Protein AF-0000000084781198 (afdb_homodimer)

Solvent-accessible surface area (backbone atoms only — not comparable to full-atom values): 15893 Å² total; per-residue (Å²): 111,87,81,51,71,43,20,34,39,27,35,62,55,38,68,65,25,24,42,25,62,55,97,87,36,46,22,26,33,71,64,45,94,83,46,50,49,35,26,25,33,78,40,41,70,54,34,38,32,30,15,28,84,85,68,31,59,32,26,32,48,26,32,62,66,80,34,28,22,50,29,55,56,85,59,44,63,46,70,41,84,48,69,69,83,90,46,68,41,41,48,42,33,32,27,25,58,48,69,71,40,88,94,63,22,17,32,45,20,35,46,81,42,70,58,31,16,46,23,52,73,49,62,90,75,60,52,74,68,26,41,49,36,42,39,70,60,42,89,88,41,44,45,27,21,31,39,77,42,72,56,74,84,127,112,87,80,51,71,43,21,34,38,27,34,62,55,39,69,65,26,24,42,23,62,54,97,86,36,47,22,24,34,72,64,47,94,82,46,50,50,34,26,26,32,79,42,41,69,56,34,38,33,29,15,26,84,86,69,31,59,32,27,31,50,27,31,62,67,79,36,28,22,50,28,54,56,86,60,45,63,47,70,41,84,48,68,65,84,88,44,70,42,42,50,42,33,31,27,25,60,47,69,70,40,88,94,64,23,16,34,43,20,36,44,80,42,69,59,31,16,46,24,50,73,49,63,91,75,59,53,74,69,28,42,48,37,41,39,69,59,42,91,88,40,43,46,27,21,31,39,78,42,72,56,76,84,126

Sequence (308 aa):
METEQPMRISCKANRSLNAAIRDGKVILVRADPSDKSQHWIQDFDKVGKVTDDQGRRAFSLVNRATGQALVSKGFNMELADYKGGHERVKLSMLWSLGVKLDGGFSEVRVLRNLARTLNALGGSPIKEETDVGIFNSEPHYAHALWEIVPINKVMETEQPMRISCKANRSLNAAIRDGKVILVRADPSDKSQHWIQDFDKVGKVTDDQGRRAFSLVNRATGQALVSKGFNMELADYKGGHERVKLSMLWSLGVKLDGGFSEVRVLRNLARTLNALGGSPIKEETDVGIFNSEPHYAHALWEIVPINKV

Organism: Brachypodium distachyon (NCBI:txid15368)

Foldseek 3Di:
DVPAFWKWKAFQLDRQWTWFDDPFFTWTAGDDLVPQRRTWGWAQPLVDCDAAPVRFGKTWIARPVVCWTWFDDPFFIGTDHNDDDPDHDDLRRIWGWDDQDPPRWTWTARRVGRQKTWFQPDDPNRDGGGGITIDGDDGPDRRRIMDIGGSPDD/DVPAFWKWKAFQLDRQWTWFDDPFFTWTAGDDLVPQRRTWGWAQPLVDCDAAPVRFGKTWIARPVVCWTWFDDPFFIGTDHNDDDPDHDDLRRIWGWDDQDDPRWTWTARRVGRQKTWFQPDDPNRDGRGGITIDGDDGPDRRRIMDIGGSPDD

Radius of gyration: 21.78 Å; Cα contacts (8 Å, |Δi|>4): 787; chains: 2; bounding box: 32×70×55 Å

Nearest PDB structures (foldseek):
  3kmv-assembly7_G  TM=8.008E-01  e=5.639E-06  Acetivibrio thermocellus ATCC 27405
  5d61-assembly1_A  TM=7.484E-01  e=6.620E-06  Marasmius oreades
  6tsl-assembly1_AAA-2  TM=7.275E-01  e=6.620E-06  Marasmius oreades
  3akh-assembly1_A  TM=7.719E-01  e=1.828E-05  Streptomyces avermitilis MA-4680 = NBRC 14893
  2x2t-assembly1_A-2  TM=6.806E-01  e=1.828E-05  Sclerotinia sclerotiorum

InterPro domains:
  IPR040249 Ricin B-like lectin EULS3-like [PTHR31257] (4-150)

Structure (mmCIF, N/CA/C/O backbone):
data_AF-0000000084781198-model_v1
#
loop_
_entity.id
_entity.type
_entity.pdbx_description
1 polymer 'Uncharacterized protein'
#
loop_
_atom_site.group_PDB
_atom_site.id
_atom_site.type_symbol
_atom_site.label_atom_id
_atom_site.label_alt_id
_atom_site.label_comp_id
_atom_site.label_asym_id
_atom_site.label_entity_id
_atom_site.label_seq_id
_atom_site.pdbx_PDB_ins_code
_atom_site.Cartn_x
_atom_site.Cartn_y
_atom_site.Cartn_z
_atom_site.occupancy
_atom_site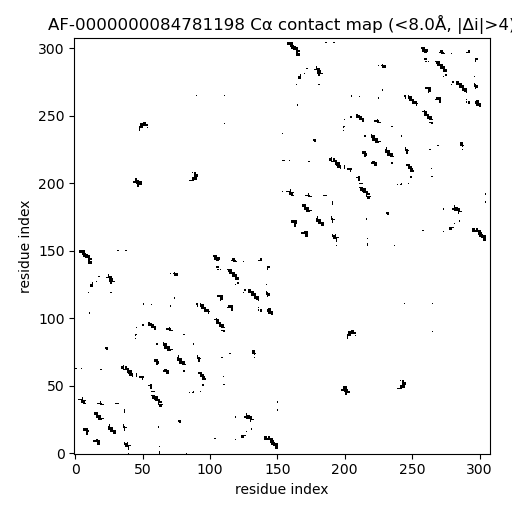.B_iso_or_equiv
_atom_site.auth_seq_id
_atom_site.auth_comp_id
_atom_site.auth_asym_id
_atom_site.auth_atom_id
_atom_site.pdbx_PDB_model_num
ATOM 1 N N . MET A 1 1 ? 5.391 18.25 -9.984 1 48.56 1 MET A N 1
ATOM 2 C CA . MET A 1 1 ? 4.969 18.609 -8.633 1 48.56 1 MET A CA 1
ATOM 3 C C . MET A 1 1 ? 4.766 20.109 -8.508 1 48.56 1 MET A C 1
ATOM 5 O O . MET A 1 1 ? 4.023 20.562 -7.637 1 48.56 1 MET A O 1
ATOM 9 N N . GLU A 1 2 ? 5.41 20.859 -9.375 1 52.53 2 GLU A N 1
ATOM 10 C CA . GLU A 1 2 ? 5.371 22.312 -9.32 1 52.53 2 GLU A CA 1
ATOM 11 C C . GLU A 1 2 ? 3.971 22.844 -9.609 1 52.53 2 GLU A C 1
ATOM 13 O O . GLU A 1 2 ? 3.582 23.891 -9.109 1 52.53 2 GLU A O 1
ATOM 18 N N . THR A 1 3 ? 3.301 21.953 -10.203 1 56.66 3 THR A N 1
ATOM 19 C CA . THR A 1 3 ? 2.008 22.469 -10.633 1 56.66 3 THR A CA 1
ATOM 20 C C . THR A 1 3 ? 0.91 22.062 -9.648 1 56.66 3 THR A C 1
ATOM 22 O O . THR A 1 3 ? -0.222 22.547 -9.742 1 56.66 3 THR A O 1
ATOM 25 N N . GLU A 1 4 ? 1.365 21.359 -8.727 1 79.69 4 GLU A N 1
ATOM 26 C CA . GLU A 1 4 ? 0.342 20.906 -7.789 1 79.69 4 GLU A CA 1
ATOM 27 C C . GLU A 1 4 ? 0.008 22 -6.77 1 79.69 4 GLU A C 1
ATOM 29 O O . GLU A 1 4 ? 0.866 22.812 -6.418 1 79.69 4 GLU A O 1
ATOM 34 N N . GLN A 1 5 ? -1.233 22.125 -6.457 1 88.94 5 GLN A N 1
ATOM 35 C CA . GLN A 1 5 ? -1.737 23.078 -5.477 1 88.94 5 GLN A CA 1
ATOM 36 C C . GLN A 1 5 ? -1.056 22.891 -4.125 1 88.94 5 GLN A C 1
ATOM 38 O O . GLN A 1 5 ? -1.136 21.812 -3.527 1 88.94 5 GLN A O 1
ATOM 43 N N . PRO A 1 6 ? -0.277 23.891 -3.76 1 94.19 6 PRO A N 1
ATOM 44 C CA . PRO A 1 6 ? 0.324 23.766 -2.43 1 94.19 6 PRO A CA 1
ATOM 45 C C . PRO A 1 6 ? -0.717 23.688 -1.316 1 94.19 6 PRO A C 1
ATOM 47 O O . PRO A 1 6 ? -1.749 24.359 -1.386 1 94.19 6 PRO A O 1
ATOM 50 N N . MET A 1 7 ? -0.436 22.875 -0.378 1 96.94 7 MET A N 1
ATOM 51 C CA . MET A 1 7 ? -1.327 22.656 0.758 1 96.94 7 MET A CA 1
ATOM 52 C C . MET A 1 7 ? -0.64 23.031 2.068 1 96.94 7 MET A C 1
ATOM 54 O O . MET A 1 7 ? 0.584 22.953 2.176 1 96.94 7 MET A O 1
ATOM 58 N N . ARG A 1 8 ? -1.37 23.484 2.967 1 97.25 8 ARG A N 1
ATOM 59 C CA . ARG A 1 8 ? -0.906 23.547 4.352 1 97.25 8 ARG A CA 1
ATOM 60 C C . ARG A 1 8 ? -1.485 22.406 5.176 1 97.25 8 ARG A C 1
ATOM 62 O O . ARG A 1 8 ? -2.592 21.938 4.906 1 97.25 8 ARG A O 1
ATOM 69 N N . ILE A 1 9 ? -0.761 21.938 6.164 1 98.19 9 ILE A N 1
ATOM 70 C CA . ILE A 1 9 ? -1.148 20.906 7.117 1 98.19 9 ILE A CA 1
ATOM 71 C C . ILE A 1 9 ? -1.138 21.469 8.531 1 98.19 9 ILE A C 1
ATOM 73 O O . ILE A 1 9 ? -0.102 21.938 9.016 1 98.19 9 ILE A O 1
ATOM 77 N N . SER A 1 10 ? -2.268 21.453 9.102 1 97.56 10 SER A N 1
ATOM 78 C CA . SER A 1 10 ? -2.365 22.016 10.445 1 97.56 10 SER A CA 1
ATOM 79 C C . SER A 1 10 ? -3.084 21.047 11.391 1 97.56 10 SER A C 1
ATOM 81 O O . SER A 1 10 ? -3.965 20.297 10.969 1 97.56 10 SER A O 1
ATOM 83 N N . CYS A 1 11 ? -2.73 21.141 12.594 1 97.25 11 CYS A N 1
ATOM 84 C CA . CYS A 1 11 ? -3.273 20.266 13.633 1 97.25 11 CYS A CA 1
ATOM 85 C C . CYS A 1 11 ? -4.445 20.922 14.344 1 97.25 11 CYS A C 1
ATOM 87 O O . CYS A 1 11 ? -4.406 22.125 14.633 1 97.25 11 CYS A O 1
ATOM 89 N N . LYS A 1 12 ? -5.402 20.172 14.664 1 96.69 12 LYS A N 1
ATOM 90 C CA . LYS A 1 12 ? -6.586 20.688 15.344 1 96.69 12 LYS A CA 1
ATOM 91 C C . LYS A 1 12 ? -6.23 21.266 16.703 1 96.69 12 LYS A C 1
ATOM 93 O O . LYS A 1 12 ? -6.855 22.234 17.172 1 96.69 12 LYS A O 1
ATOM 98 N N . ALA A 1 13 ? -5.215 20.719 17.391 1 96.75 13 ALA A N 1
ATOM 99 C CA . ALA A 1 13 ? -4.84 21.125 18.734 1 96.75 13 ALA A CA 1
ATOM 100 C C . ALA A 1 13 ? -4.348 22.562 18.75 1 96.75 13 ALA A C 1
ATOM 102 O O . ALA A 1 13 ? -4.391 23.234 19.797 1 96.75 13 ALA A O 1
ATOM 103 N N . ASN A 1 14 ? -3.836 23.094 17.641 1 97.38 14 ASN A N 1
ATOM 104 C CA . ASN A 1 14 ? -3.398 24.469 17.469 1 97.38 14 ASN A CA 1
ATOM 105 C C . ASN A 1 14 ? -3.375 24.859 15.984 1 97.38 14 ASN A C 1
ATOM 107 O O . ASN A 1 14 ? -2.375 24.656 15.297 1 97.38 14 ASN A O 1
ATOM 111 N N . ARG A 1 15 ? -4.359 25.5 15.547 1 95.12 15 ARG A N 1
ATOM 112 C CA . ARG A 1 15 ? -4.59 25.75 14.125 1 95.12 15 ARG A CA 1
ATOM 113 C C . ARG A 1 15 ? -3.723 26.906 13.625 1 95.12 15 ARG A C 1
ATOM 115 O O . ARG A 1 15 ? -3.646 27.156 12.422 1 95.12 15 ARG A O 1
ATOM 122 N N . SER A 1 16 ? -3.162 27.625 14.562 1 97.25 16 SER A N 1
ATOM 123 C CA . SER A 1 16 ? -2.305 28.734 14.156 1 97.25 16 SER A CA 1
ATOM 124 C C . SER A 1 16 ? -0.933 28.25 13.711 1 97.25 16 SER A C 1
ATOM 126 O O . SER A 1 16 ? -0.099 29.031 13.258 1 97.25 16 SER A O 1
ATOM 128 N N . LEU A 1 17 ? -0.712 26.969 13.859 1 98.12 17 LEU A N 1
ATOM 129 C CA . LEU A 1 17 ? 0.558 26.359 13.484 1 98.12 17 LEU A CA 1
ATOM 130 C C . LEU A 1 17 ? 0.388 25.469 12.258 1 98.12 17 LEU A C 1
ATOM 132 O O . LEU A 1 17 ? -0.655 24.828 12.086 1 98.12 17 LEU A O 1
ATOM 136 N N . ASN A 1 18 ? 1.376 25.453 11.422 1 98.44 18 ASN A N 1
ATOM 137 C CA . ASN A 1 18 ? 1.475 24.562 10.281 1 98.44 18 ASN A CA 1
ATOM 138 C C . ASN A 1 18 ? 2.648 23.594 10.422 1 98.44 18 ASN A C 1
ATOM 140 O O . ASN A 1 18 ? 3.643 23.906 11.078 1 98.44 18 ASN A O 1
ATOM 144 N N . ALA A 1 19 ? 2.502 22.422 9.875 1 98.75 19 ALA A N 1
ATOM 145 C CA . ALA A 1 19 ? 3.633 21.5 9.781 1 98.75 19 ALA A CA 1
ATOM 146 C C . ALA A 1 19 ? 4.664 22.016 8.773 1 98.75 19 ALA A C 1
ATOM 148 O O . ALA A 1 19 ? 4.312 22.438 7.676 1 98.75 19 ALA A O 1
ATOM 149 N N . ALA A 1 20 ? 5.91 21.984 9.102 1 98.75 20 ALA A N 1
ATOM 150 C CA . ALA A 1 20 ? 7.027 22.406 8.266 1 98.75 20 ALA A CA 1
ATOM 151 C C . ALA A 1 20 ? 8.242 21.5 8.477 1 98.75 20 ALA A C 1
ATOM 153 O O . ALA A 1 20 ? 8.328 20.781 9.477 1 98.75 20 ALA A O 1
ATOM 154 N N . ILE A 1 21 ? 9.094 21.469 7.555 1 98.56 21 ILE A N 1
ATOM 155 C CA . ILE A 1 21 ? 10.367 20.781 7.742 1 98.56 21 ILE A CA 1
ATOM 156 C C . ILE A 1 21 ? 11.422 21.766 8.242 1 98.56 21 ILE A C 1
ATOM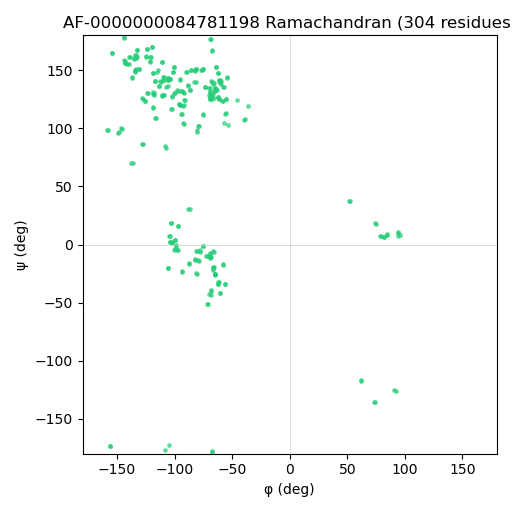 158 O O . ILE A 1 21 ? 11.648 22.812 7.625 1 98.56 21 ILE A O 1
ATOM 162 N N . ARG A 1 22 ? 11.969 21.516 9.406 1 97.12 22 ARG A N 1
ATOM 163 C CA . ARG A 1 22 ? 13.094 22.219 10.016 1 97.12 22 ARG A CA 1
ATOM 164 C C . ARG A 1 22 ? 14.188 21.25 10.453 1 97.12 22 ARG A C 1
ATOM 166 O O . ARG A 1 22 ? 13.914 20.281 11.18 1 97.12 22 ARG A O 1
ATOM 173 N N . ASP A 1 23 ? 15.422 21.484 9.969 1 94.81 23 ASP A N 1
ATOM 174 C CA . ASP A 1 23 ? 16.578 20.688 10.375 1 94.81 23 ASP A CA 1
ATOM 175 C C . ASP A 1 23 ? 16.297 19.188 10.195 1 94.81 23 ASP A C 1
ATOM 177 O O . ASP A 1 23 ? 16.578 18.391 11.086 1 94.81 23 ASP A O 1
ATOM 181 N N . GLY A 1 24 ? 15.609 18.859 9.18 1 95 24 GLY A N 1
ATOM 182 C CA . GLY A 1 24 ? 15.422 17.469 8.789 1 95 24 GLY A CA 1
ATOM 183 C C . GLY A 1 24 ? 14.281 16.797 9.523 1 95 24 GLY A C 1
ATOM 184 O O . GLY A 1 24 ? 14.125 15.578 9.445 1 95 24 GLY A O 1
ATOM 185 N N . LYS A 1 25 ? 13.531 17.625 10.258 1 96.88 25 LYS A N 1
ATOM 186 C CA . LYS A 1 25 ? 12.383 17.078 10.977 1 96.88 25 LYS A CA 1
ATOM 187 C C . LYS A 1 25 ? 11.102 17.828 10.609 1 96.88 25 LYS A C 1
ATOM 189 O O . LYS A 1 25 ? 11.164 18.922 10.062 1 96.88 25 LYS A O 1
ATOM 194 N N . VAL A 1 26 ? 10.016 17.219 10.891 1 98.62 26 VAL A N 1
ATOM 195 C CA . VAL A 1 26 ? 8.734 17.891 10.734 1 98.62 26 VAL A CA 1
ATOM 196 C C . VAL A 1 26 ? 8.289 18.469 12.078 1 98.62 26 VAL A C 1
ATOM 198 O O . VAL A 1 26 ? 8.164 17.734 13.062 1 98.62 26 VAL A O 1
ATOM 201 N N . ILE A 1 27 ? 8.102 19.734 12.141 1 98.56 27 ILE A N 1
ATOM 202 C CA . ILE A 1 27 ? 7.672 20.391 13.359 1 98.56 27 ILE A CA 1
ATOM 203 C C . ILE A 1 27 ? 6.52 21.344 13.055 1 98.56 27 ILE A C 1
ATOM 205 O O . ILE A 1 27 ? 6.227 21.625 11.883 1 98.56 27 ILE A O 1
ATOM 209 N N . LEU A 1 28 ? 5.902 21.781 14.078 1 98.62 28 LEU A N 1
ATOM 210 C CA . LEU A 1 28 ? 4.863 22.797 13.945 1 98.62 28 LEU A CA 1
ATOM 211 C C . LEU A 1 28 ? 5.449 24.203 14.094 1 98.62 28 LEU A C 1
ATOM 213 O O . LEU A 1 28 ? 6.211 24.453 15.031 1 98.62 28 LEU A O 1
ATOM 217 N N . VAL A 1 29 ? 5.121 25.078 13.148 1 98.5 29 VAL A N 1
ATOM 218 C CA . VAL A 1 29 ? 5.586 26.453 13.18 1 98.5 29 VAL A CA 1
ATOM 219 C C . VAL A 1 29 ? 4.418 27.391 12.914 1 98.5 29 VAL A C 1
ATOM 221 O O . VAL A 1 29 ? 3.385 26.984 12.383 1 98.5 29 VAL A O 1
ATOM 224 N N . ARG A 1 30 ? 4.633 28.641 13.289 1 98.56 30 ARG A N 1
ATOM 225 C CA . ARG A 1 30 ? 3.58 29.609 13.047 1 98.56 30 ARG A CA 1
ATOM 226 C C . ARG A 1 30 ? 3.221 29.672 11.562 1 98.56 30 ARG A C 1
ATOM 228 O O . ARG A 1 30 ? 4.105 29.688 10.703 1 98.56 30 ARG A O 1
ATOM 235 N N . ALA A 1 31 ? 1.921 29.688 11.344 1 97.94 31 ALA A N 1
ATOM 236 C CA . ALA A 1 31 ? 1.443 29.75 9.969 1 97.94 31 ALA A CA 1
ATOM 237 C C . ALA A 1 31 ? 1.973 31 9.258 1 97.94 31 ALA A C 1
ATOM 239 O O . ALA A 1 31 ? 1.826 32.125 9.758 1 97.94 31 ALA A O 1
ATOM 240 N N . ASP A 1 32 ? 2.629 30.828 8.18 1 96.75 32 ASP A N 1
ATOM 241 C CA . ASP A 1 32 ? 3.201 31.859 7.324 1 96.75 32 ASP A CA 1
ATOM 242 C C . ASP A 1 32 ? 3.164 31.438 5.859 1 96.75 32 ASP A C 1
ATOM 244 O O . ASP A 1 32 ? 3.984 30.625 5.418 1 96.75 32 ASP A O 1
ATOM 248 N N . PRO A 1 33 ? 2.174 31.953 5.129 1 93.25 33 PRO A N 1
ATOM 249 C CA . PRO A 1 33 ? 2.023 31.516 3.738 1 93.25 33 PRO A CA 1
ATOM 250 C C . PRO A 1 33 ? 3.277 31.766 2.902 1 93.25 33 PRO A C 1
ATOM 252 O O . PRO A 1 33 ? 3.432 31.188 1.823 1 93.25 33 PRO A O 1
ATOM 255 N N . SER A 1 34 ? 4.156 32.594 3.336 1 94.88 34 SER A N 1
ATOM 256 C CA . SER A 1 34 ? 5.375 32.906 2.584 1 94.88 34 SER A CA 1
ATOM 257 C C . SER A 1 34 ? 6.484 31.922 2.924 1 94.88 34 SER A C 1
AT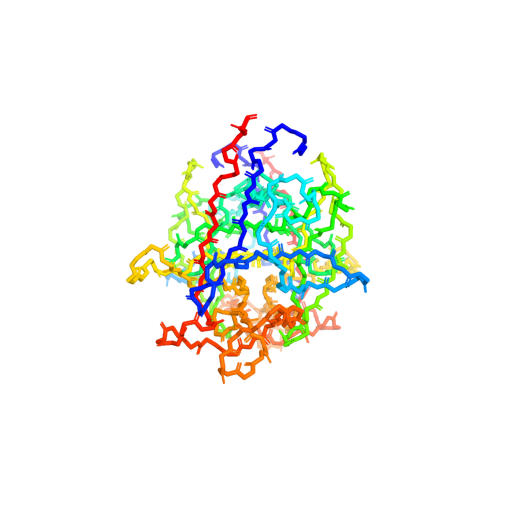OM 259 O O . SER A 1 34 ? 7.5 31.844 2.225 1 94.88 34 SER A O 1
ATOM 261 N N . ASP A 1 35 ? 6.363 31.172 3.992 1 96.56 35 ASP A N 1
ATOM 262 C CA . ASP A 1 35 ? 7.332 30.156 4.387 1 96.56 35 ASP A CA 1
ATOM 263 C C . ASP A 1 35 ? 7.145 28.875 3.582 1 96.56 35 ASP A C 1
ATOM 265 O O . ASP A 1 35 ? 6.281 28.047 3.9 1 96.56 35 ASP A O 1
ATOM 269 N N . LYS A 1 36 ? 7.98 28.672 2.623 1 96.06 36 LYS A N 1
ATOM 270 C CA . LYS A 1 36 ? 7.84 27.562 1.672 1 96.06 36 LYS A CA 1
ATOM 271 C C . LYS A 1 36 ? 8.023 26.219 2.359 1 96.06 36 LYS A C 1
ATOM 273 O O . LYS A 1 36 ? 7.582 25.188 1.844 1 96.06 36 LYS A O 1
ATOM 278 N N . SER A 1 37 ? 8.695 26.172 3.52 1 97.44 37 SER A N 1
ATOM 279 C CA . SER A 1 37 ? 8.93 24.922 4.234 1 97.44 37 SER A CA 1
ATOM 280 C C . SER A 1 37 ? 7.633 24.375 4.812 1 97.44 37 SER A C 1
ATOM 282 O O . SER A 1 37 ? 7.594 23.234 5.277 1 97.44 37 SER A O 1
ATOM 284 N N . GLN A 1 38 ? 6.582 25.125 4.797 1 98.06 38 GLN A N 1
ATOM 285 C CA . GLN A 1 38 ? 5.301 24.641 5.293 1 98.06 38 GLN A CA 1
ATOM 286 C C . GLN A 1 38 ? 4.355 24.312 4.141 1 98.06 38 GLN A C 1
ATOM 288 O O . GLN A 1 38 ? 3.16 24.094 4.355 1 98.06 38 GLN A O 1
ATOM 293 N N . HIS A 1 39 ? 4.828 24.344 2.883 1 97.38 39 HIS A N 1
ATOM 294 C CA . HIS A 1 39 ? 4.031 23.984 1.712 1 97.38 39 HIS A CA 1
ATOM 295 C C . HIS A 1 39 ? 4.176 22.516 1.372 1 97.38 39 HIS A C 1
ATOM 297 O O . HIS A 1 39 ? 5.285 22.031 1.133 1 97.38 39 HIS A O 1
ATOM 303 N N . TRP A 1 40 ? 3.068 21.922 1.322 1 97.31 40 TRP A N 1
ATOM 304 C CA . TRP A 1 40 ? 3.031 20.484 1.047 1 97.31 40 TRP A CA 1
ATOM 305 C C . TRP A 1 40 ? 2.211 20.188 -0.206 1 97.31 40 TRP A C 1
ATOM 307 O O . TRP A 1 40 ? 1.4 21.016 -0.631 1 97.31 40 TRP A O 1
ATOM 317 N N . ILE A 1 41 ? 2.531 19.031 -0.748 1 95.44 41 ILE A N 1
ATOM 318 C CA . ILE A 1 41 ? 1.753 18.469 -1.848 1 95.44 41 ILE A CA 1
ATOM 319 C C . ILE A 1 41 ? 1.143 17.141 -1.424 1 95.44 41 ILE A C 1
ATOM 321 O O . ILE A 1 41 ? 1.806 16.312 -0.781 1 95.44 41 ILE A O 1
ATOM 325 N N . GLN A 1 42 ? -0.086 17.031 -1.656 1 95.12 42 GLN A N 1
ATOM 326 C CA . GLN A 1 42 ? -0.759 15.742 -1.589 1 95.12 42 GLN A CA 1
ATOM 327 C C . GLN A 1 42 ? -0.768 15.055 -2.951 1 95.12 42 GLN A C 1
ATOM 329 O O . GLN A 1 42 ? -1.561 15.414 -3.826 1 95.12 42 GLN A O 1
ATOM 334 N N . ASP A 1 43 ? 0.095 14.047 -3.123 1 93.5 43 ASP A N 1
ATOM 335 C CA . ASP A 1 43 ? 0.243 13.438 -4.438 1 93.5 43 ASP A CA 1
ATOM 336 C C . ASP A 1 43 ? -0.629 12.188 -4.562 1 93.5 43 ASP A C 1
ATOM 338 O O . ASP A 1 43 ? -0.416 11.203 -3.854 1 93.5 43 ASP A O 1
ATOM 342 N N . PHE A 1 44 ? -1.513 12.195 -5.492 1 93.81 44 PHE A N 1
ATOM 343 C CA . PHE A 1 44 ? -2.393 11.07 -5.797 1 93.81 44 PHE A CA 1
ATOM 344 C C . PHE A 1 44 ? -1.955 10.375 -7.082 1 93.81 44 PHE A C 1
ATOM 346 O O . PHE A 1 44 ? -2.316 9.219 -7.32 1 93.81 44 PHE A O 1
ATOM 353 N N . ASP A 1 45 ? -1.222 11.055 -7.848 1 90.25 45 ASP A N 1
ATOM 354 C CA . ASP A 1 45 ? -0.99 10.594 -9.211 1 90.25 45 ASP A CA 1
ATOM 355 C C . ASP A 1 45 ? -0.09 9.359 -9.234 1 90.25 45 ASP A C 1
ATOM 357 O O . ASP A 1 45 ? -0.426 8.352 -9.859 1 90.25 45 ASP A O 1
ATOM 361 N N . LYS A 1 46 ? 1.029 9.414 -8.586 1 92.25 46 LYS A N 1
ATOM 362 C CA . LYS A 1 46 ? 1.937 8.273 -8.562 1 92.25 46 LYS A CA 1
ATOM 363 C C . LYS A 1 46 ? 1.304 7.082 -7.848 1 92.25 46 LYS A C 1
ATOM 365 O O . LYS A 1 46 ? 1.672 5.93 -8.094 1 92.25 46 LYS A O 1
ATOM 370 N N . VAL A 1 47 ? 0.386 7.379 -6.969 1 94 47 VAL A N 1
ATOM 371 C CA . VAL A 1 47 ? -0.204 6.363 -6.109 1 94 47 VAL A CA 1
ATOM 372 C C . VAL A 1 47 ? -1.297 5.613 -6.867 1 94 47 VAL A C 1
ATOM 374 O O . VAL A 1 47 ? -1.583 4.449 -6.566 1 94 47 VAL A O 1
ATOM 377 N N . GLY A 1 48 ? -1.86 6.281 -7.883 1 92.69 48 GLY A N 1
ATOM 378 C CA . GLY A 1 48 ? -2.877 5.633 -8.695 1 92.69 48 GLY A CA 1
ATOM 379 C C . GLY A 1 48 ? -4.207 5.488 -7.98 1 92.69 48 GLY A C 1
ATOM 380 O O . GLY A 1 48 ? -4.691 6.438 -7.363 1 92.69 48 GLY A O 1
ATOM 381 N N . LYS A 1 49 ? -4.816 4.301 -8.094 1 95.88 49 LYS A N 1
ATOM 382 C CA . LYS A 1 49 ? -6.168 4.09 -7.582 1 95.88 49 LYS A CA 1
ATOM 383 C C . LYS A 1 49 ? -6.145 3.32 -6.266 1 95.88 49 LYS A C 1
ATOM 385 O O . LYS A 1 49 ? -7.164 2.777 -5.836 1 95.88 49 LYS A O 1
ATOM 390 N N . VAL A 1 50 ? -5.066 3.27 -5.594 1 97.38 50 VAL A N 1
ATOM 391 C CA . VAL A 1 50 ? -4.887 2.486 -4.375 1 97.38 50 VAL A CA 1
ATOM 392 C C . VAL A 1 50 ? -5.621 3.158 -3.217 1 97.38 50 VAL A C 1
ATOM 394 O O . VAL A 1 50 ? -5.578 4.383 -3.07 1 97.38 50 VAL A O 1
ATOM 397 N N . THR A 1 51 ? -6.332 2.352 -2.439 1 97.81 51 THR A N 1
ATOM 398 C CA . THR A 1 51 ? -6.949 2.791 -1.193 1 97.81 51 THR A CA 1
ATOM 399 C C . THR A 1 51 ? -6.434 1.973 -0.015 1 97.81 51 THR A C 1
ATOM 401 O O . THR A 1 51 ? -5.836 0.91 -0.205 1 97.81 51 THR A O 1
ATOM 404 N N . ASP A 1 52 ? -6.637 2.539 1.118 1 98 52 ASP A N 1
ATOM 405 C CA . ASP A 1 52 ? -6.527 1.636 2.26 1 98 52 ASP A CA 1
ATOM 406 C C . ASP A 1 52 ? -7.684 0.633 2.275 1 98 52 ASP A C 1
ATOM 408 O O . ASP A 1 52 ? -8.539 0.648 1.388 1 98 52 ASP A O 1
ATOM 412 N N . ASP A 1 53 ? -7.672 -0.279 3.217 1 96.69 53 ASP A N 1
ATOM 413 C CA . ASP A 1 53 ? -8.633 -1.377 3.207 1 96.69 53 ASP A CA 1
ATOM 414 C C . ASP A 1 53 ? -10.016 -0.901 3.654 1 96.69 53 ASP A C 1
ATOM 416 O O . ASP A 1 53 ? -10.984 -1.663 3.613 1 96.69 53 ASP A O 1
ATOM 420 N N . GLN A 1 54 ? -10.156 0.424 4.008 1 96.69 54 GLN A N 1
ATOM 421 C CA . GLN A 1 54 ? -11.453 1.009 4.316 1 96.69 54 GLN A CA 1
ATOM 422 C C . GLN A 1 54 ? -11.977 1.838 3.146 1 96.69 54 GLN A C 1
ATOM 424 O O . GLN A 1 54 ? -13.023 2.484 3.254 1 96.69 54 GLN A O 1
ATOM 429 N N . GLY A 1 55 ? -11.219 1.857 2.086 1 95.62 55 GLY A N 1
ATOM 430 C CA . GLY A 1 55 ? -11.695 2.492 0.865 1 95.62 55 GLY A CA 1
ATOM 431 C C . GLY A 1 55 ? -11.25 3.938 0.734 1 95.62 55 GLY A C 1
ATOM 432 O O . GLY A 1 55 ? -11.727 4.66 -0.144 1 95.62 55 GLY A O 1
ATOM 433 N N . ARG A 1 56 ? -10.344 4.391 1.59 1 97.56 56 ARG A N 1
ATOM 434 C CA . ARG A 1 56 ? -9.852 5.762 1.538 1 97.56 56 ARG A CA 1
ATOM 435 C C . ARG A 1 56 ? -8.656 5.879 0.598 1 97.56 56 ARG A C 1
ATOM 437 O O . ARG A 1 56 ? -7.723 5.078 0.668 1 97.56 56 ARG A O 1
ATOM 444 N N . ARG A 1 57 ? -8.641 6.898 -0.196 1 97.31 57 ARG A N 1
ATOM 445 C CA . ARG A 1 57 ? -7.609 7.066 -1.212 1 97.31 57 ARG A CA 1
ATOM 446 C C . ARG A 1 57 ? -6.238 7.258 -0.572 1 97.31 57 ARG A C 1
ATOM 448 O O . ARG A 1 57 ? -6.102 8 0.4 1 97.31 57 ARG A O 1
ATOM 455 N N . ALA A 1 58 ? -5.328 6.551 -1.136 1 98.5 58 ALA A N 1
ATOM 456 C CA . ALA A 1 58 ? -3.945 6.695 -0.694 1 98.5 58 ALA A CA 1
ATOM 457 C C . ALA A 1 58 ? -3.277 7.895 -1.364 1 98.5 58 ALA A C 1
ATOM 459 O O . ALA A 1 58 ? -3.615 8.25 -2.496 1 98.5 58 ALA A O 1
ATOM 460 N N . PHE A 1 59 ? -2.328 8.5 -0.663 1 97.12 59 PHE A N 1
ATOM 461 C CA . PHE A 1 59 ? -1.546 9.609 -1.206 1 97.12 59 PHE A CA 1
ATOM 462 C C . PHE A 1 59 ? -0.187 9.695 -0.523 1 97.12 59 PHE A C 1
ATOM 464 O O . PHE A 1 59 ? 0.044 9.047 0.499 1 97.12 59 PHE A O 1
ATOM 471 N N . SER A 1 60 ? 0.708 10.445 -1.127 1 97.19 60 SER A N 1
ATOM 472 C CA . SER A 1 60 ? 1.957 10.859 -0.492 1 97.19 60 SER A CA 1
ATOM 473 C C . SER A 1 60 ? 1.903 12.32 -0.058 1 97.19 60 SER A C 1
ATOM 475 O O . SER A 1 60 ? 1.285 13.148 -0.728 1 97.19 60 SER A O 1
ATOM 477 N N . LEU A 1 61 ? 2.471 12.602 1.036 1 97.31 61 LEU A N 1
ATOM 478 C CA . LEU A 1 61 ? 2.658 13.977 1.5 1 97.31 61 LEU A CA 1
ATOM 479 C C . LEU A 1 61 ? 4.098 14.43 1.288 1 97.31 61 LEU A C 1
ATOM 481 O O . LEU A 1 61 ? 5.023 13.859 1.876 1 97.31 61 LEU A O 1
ATOM 485 N N . VAL A 1 62 ? 4.219 15.422 0.453 1 96.94 62 VAL A N 1
ATOM 486 C CA . VAL A 1 62 ? 5.543 15.836 0.001 1 96.94 62 VAL A CA 1
ATOM 487 C C . VAL A 1 62 ? 5.738 17.328 0.274 1 96.94 62 VAL A C 1
ATOM 489 O O . VAL A 1 62 ? 4.895 18.156 -0.096 1 96.94 62 VAL A O 1
ATOM 492 N N . ASN A 1 63 ? 6.77 17.609 1.002 1 97.06 63 ASN A N 1
ATOM 493 C CA . ASN A 1 63 ? 7.082 19.016 1.158 1 97.06 63 ASN A CA 1
ATOM 494 C C . ASN A 1 63 ? 7.59 19.625 -0.146 1 97.06 63 ASN A C 1
ATOM 496 O O . ASN A 1 63 ? 8.539 19.125 -0.746 1 97.06 63 ASN A O 1
ATOM 500 N N . ARG A 1 64 ? 6.992 20.641 -0.527 1 93.38 64 ARG A N 1
ATOM 501 C CA . ARG A 1 64 ? 7.273 21.234 -1.831 1 93.38 64 ARG A CA 1
ATOM 502 C C . ARG A 1 64 ? 8.672 21.844 -1.871 1 93.38 64 ARG A C 1
ATOM 504 O O . ARG A 1 64 ? 9.359 21.75 -2.891 1 93.38 64 ARG A O 1
ATOM 511 N N . ALA A 1 65 ? 9.117 22.469 -0.827 1 93.94 65 ALA A N 1
ATOM 512 C CA . ALA A 1 65 ? 10.398 23.172 -0.791 1 93.94 65 ALA A CA 1
ATOM 513 C C . ALA A 1 65 ? 11.562 22.188 -0.822 1 93.94 65 ALA A C 1
ATOM 515 O O . AL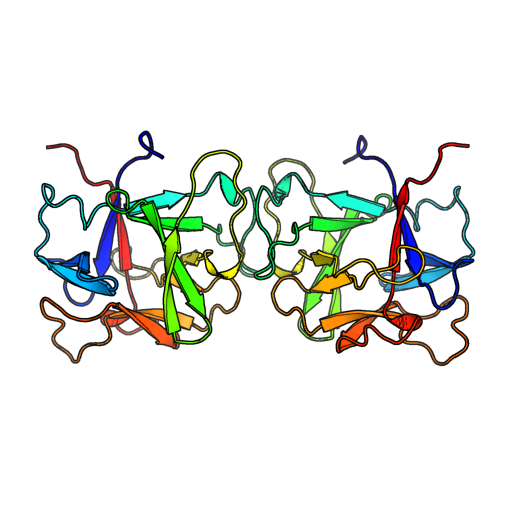A A 1 65 ? 12.562 22.422 -1.507 1 93.94 65 ALA A O 1
ATOM 516 N N . THR A 1 66 ? 11.461 21.094 -0.068 1 94.38 66 THR A N 1
ATOM 517 C CA . THR A 1 66 ? 12.578 20.172 0.068 1 94.38 66 THR A CA 1
ATOM 518 C C . THR A 1 66 ? 12.484 19.047 -0.951 1 94.38 66 THR A C 1
ATOM 520 O O . THR A 1 66 ? 13.477 18.375 -1.242 1 94.38 66 THR A O 1
ATOM 523 N N . GLY A 1 67 ? 11.25 18.75 -1.467 1 94 67 GLY A N 1
ATOM 524 C CA . GLY A 1 67 ? 11.023 17.609 -2.328 1 94 67 GLY A CA 1
ATOM 525 C C . GLY A 1 67 ? 11.031 16.297 -1.577 1 94 67 GLY A C 1
ATOM 526 O O . GLY A 1 67 ? 11.273 15.234 -2.166 1 94 67 GLY A O 1
ATOM 527 N N . GLN A 1 68 ? 10.859 16.359 -0.254 1 96.94 68 GLN A N 1
ATOM 528 C CA . GLN A 1 68 ? 10.898 15.148 0.551 1 96.94 68 GLN A CA 1
ATOM 529 C C . GLN A 1 68 ? 9.5 14.734 1.004 1 96.94 68 GLN A C 1
ATOM 531 O O . GLN A 1 68 ? 8.672 15.594 1.313 1 96.94 68 GLN A O 1
ATOM 536 N N . ALA A 1 69 ? 9.281 13.453 1.037 1 97.44 69 ALA A N 1
ATOM 537 C CA . ALA A 1 69 ? 8.016 12.883 1.481 1 97.44 69 ALA A CA 1
ATOM 538 C C . ALA A 1 69 ? 8.109 12.375 2.918 1 97.44 69 ALA A C 1
ATOM 540 O O . ALA A 1 69 ? 9.195 12.016 3.383 1 97.44 69 ALA A O 1
ATOM 541 N N . LEU A 1 70 ? 6.957 12.383 3.582 1 98.44 70 LEU A N 1
ATOM 542 C CA . LEU A 1 70 ? 6.852 11.703 4.867 1 98.44 70 LEU A CA 1
ATOM 543 C C . LEU A 1 70 ? 6.938 10.188 4.688 1 98.44 70 LEU A C 1
ATOM 545 O O . LEU A 1 70 ? 6.266 9.625 3.824 1 98.44 70 LEU A O 1
ATOM 549 N N . VAL A 1 71 ? 7.797 9.531 5.504 1 98.44 71 VAL A N 1
ATOM 550 C CA . VAL A 1 71 ? 8.008 8.094 5.445 1 98.44 71 VAL A CA 1
ATOM 551 C C . VAL A 1 71 ? 7.727 7.465 6.809 1 98.44 71 VAL A C 1
ATOM 553 O O . VAL A 1 71 ? 8.211 7.953 7.832 1 98.44 71 VAL A O 1
ATOM 556 N N . SER A 1 72 ? 6.941 6.43 6.816 1 98.56 72 SER A N 1
ATOM 557 C CA . SER A 1 72 ? 6.633 5.734 8.062 1 98.56 72 SER A CA 1
ATOM 558 C C . SER A 1 72 ? 7.438 4.445 8.18 1 98.56 72 SER A C 1
ATOM 560 O O . SER A 1 72 ? 7.402 3.594 7.289 1 98.56 72 SER A O 1
ATOM 562 N N . LYS A 1 73 ? 8.125 4.254 9.242 1 96.88 73 LYS A N 1
ATOM 563 C CA . LYS A 1 73 ? 8.805 3.037 9.672 1 96.88 73 LYS A CA 1
ATOM 564 C C . LYS A 1 73 ? 8.406 2.654 11.094 1 96.88 73 LYS A C 1
ATOM 566 O O . LYS A 1 73 ? 9.148 2.918 12.047 1 96.88 73 LYS A O 1
ATOM 571 N N . GLY A 1 74 ? 7.289 1.9 11.148 1 95.38 74 GLY A N 1
ATOM 572 C CA . GLY A 1 74 ? 6.715 1.728 12.477 1 95.38 74 GLY A CA 1
ATOM 573 C C . GLY A 1 74 ? 6.273 3.033 13.109 1 95.38 74 GLY A C 1
ATOM 574 O O . GLY A 1 74 ? 5.477 3.771 12.531 1 95.38 74 GLY A O 1
ATOM 575 N N . PHE A 1 75 ? 6.891 3.377 14.227 1 97.31 75 PHE A N 1
ATOM 576 C CA . PHE A 1 75 ? 6.566 4.629 14.898 1 97.31 75 PHE A CA 1
ATOM 577 C C . PHE A 1 75 ? 7.562 5.719 14.523 1 97.31 75 PHE A C 1
ATOM 579 O O . PHE A 1 75 ? 7.391 6.879 14.906 1 97.31 75 PHE A O 1
ATOM 586 N N . ASN A 1 76 ? 8.539 5.352 13.789 1 97.31 76 ASN A N 1
ATOM 587 C CA . ASN A 1 76 ? 9.516 6.332 13.336 1 97.31 76 ASN A CA 1
ATOM 588 C C . ASN A 1 76 ? 9.07 7.02 12.047 1 97.31 76 ASN A C 1
ATOM 590 O O . ASN A 1 76 ? 8.578 6.367 11.133 1 97.31 76 ASN A O 1
ATOM 594 N N . MET A 1 77 ? 9.172 8.281 12.039 1 98.12 77 MET A N 1
ATOM 595 C CA . MET A 1 77 ? 8.891 9.055 10.836 1 98.12 77 MET A CA 1
ATOM 596 C C . MET A 1 77 ? 10.18 9.641 10.25 1 98.12 77 MET A C 1
ATOM 598 O O . MET A 1 77 ? 10.984 10.219 10.977 1 98.12 77 MET A O 1
ATOM 602 N N . GLU A 1 78 ? 10.367 9.414 9.016 1 98.12 78 GLU A N 1
ATOM 603 C CA . GLU A 1 78 ? 11.531 9.922 8.289 1 98.12 78 GLU A CA 1
ATOM 604 C C . GLU A 1 78 ? 11.102 10.75 7.082 1 98.12 78 GLU A C 1
ATOM 606 O O . GLU A 1 78 ? 9.914 10.883 6.797 1 98.12 78 GLU A O 1
ATOM 611 N N . LEU A 1 79 ? 12.062 11.43 6.543 1 98.06 79 LEU A N 1
ATOM 612 C CA . LEU A 1 79 ? 11.914 12.125 5.27 1 98.06 79 LEU A CA 1
ATOM 613 C C . LEU A 1 79 ? 12.781 11.477 4.195 1 98.06 79 LEU A C 1
ATOM 615 O O . LEU A 1 79 ? 13.914 11.07 4.469 1 98.06 79 LEU A O 1
ATOM 619 N N . ALA A 1 80 ? 12.305 11.375 3.059 1 96.75 80 ALA A N 1
ATOM 620 C CA . ALA A 1 80 ? 13.07 10.844 1.936 1 96.75 80 ALA A CA 1
ATOM 621 C C . ALA A 1 80 ? 12.773 11.617 0.655 1 96.75 80 ALA A C 1
ATOM 623 O O . ALA A 1 80 ? 11.688 12.188 0.5 1 96.75 80 ALA A O 1
ATOM 624 N N . ASP A 1 81 ? 13.734 11.578 -0.251 1 95.5 81 ASP A N 1
ATOM 625 C CA . ASP A 1 81 ? 13.555 12.242 -1.537 1 95.5 81 ASP A CA 1
ATOM 626 C C . ASP A 1 81 ? 12.391 11.633 -2.312 1 95.5 81 ASP A C 1
ATOM 628 O O . ASP A 1 81 ? 12.25 10.406 -2.375 1 95.5 81 ASP A O 1
ATOM 632 N N . TYR A 1 82 ? 11.602 12.531 -2.656 1 94.19 82 TYR A N 1
ATOM 633 C CA . TYR A 1 82 ? 10.43 12.164 -3.441 1 94.19 82 TYR A CA 1
ATOM 634 C C . TYR A 1 82 ? 10.562 12.633 -4.883 1 94.19 82 TYR A C 1
ATOM 636 O O . TYR A 1 82 ? 10.414 13.82 -5.172 1 94.19 82 TYR A O 1
ATOM 644 N N . LYS A 1 83 ? 11.195 11.883 -5.719 1 75.56 83 LYS A N 1
ATOM 645 C CA . LYS A 1 83 ? 11.516 12.297 -7.078 1 75.56 83 LYS A CA 1
ATOM 646 C C . LYS A 1 83 ? 10.266 12.375 -7.949 1 75.56 83 LYS A C 1
ATOM 648 O O . LYS A 1 83 ? 9.328 11.602 -7.758 1 75.56 83 LYS A O 1
ATOM 653 N N . GLY A 1 84 ? 10.078 13.422 -8.586 1 67.19 84 GLY A N 1
ATOM 654 C CA . GLY A 1 84 ? 8.961 13.609 -9.492 1 67.19 84 GLY A CA 1
ATOM 655 C C . GLY A 1 84 ? 9.031 12.727 -10.727 1 67.19 84 GLY A C 1
ATOM 656 O O . GLY A 1 84 ? 9.93 11.898 -10.852 1 67.19 84 GLY A O 1
ATOM 657 N N . GLY A 1 85 ? 7.965 12.633 -11.453 1 65.5 85 GLY A N 1
ATOM 658 C CA . GLY A 1 85 ? 7.922 11.977 -12.75 1 65.5 85 GLY A CA 1
ATOM 659 C C . GLY A 1 85 ? 7.539 10.508 -12.664 1 65.5 85 GLY A C 1
ATOM 660 O O . GLY A 1 85 ? 6.531 10.156 -12.047 1 65.5 85 GLY A O 1
ATOM 661 N N . HIS A 1 86 ? 8.43 9.773 -13.25 1 70.94 86 HIS A N 1
ATOM 662 C CA . HIS A 1 86 ? 8.125 8.359 -13.469 1 70.94 86 HIS A CA 1
ATOM 663 C C . HIS A 1 86 ? 8.734 7.492 -12.375 1 70.94 86 HIS A C 1
ATOM 665 O O . HIS A 1 86 ? 8.75 6.266 -12.484 1 70.94 86 HIS A O 1
ATOM 671 N N . GLU A 1 87 ? 9.078 8.242 -11.352 1 86.12 87 GLU A N 1
ATOM 672 C CA . GLU A 1 87 ? 9.75 7.449 -10.32 1 86.12 87 GLU A CA 1
ATOM 673 C C . GLU A 1 87 ? 8.734 6.723 -9.438 1 86.12 87 GLU A C 1
ATOM 675 O O . GLU A 1 87 ? 7.613 7.195 -9.258 1 86.12 87 GLU A O 1
ATOM 680 N N . ARG A 1 88 ? 9.117 5.688 -8.961 1 93.62 88 ARG A N 1
ATOM 681 C CA . ARG A 1 88 ? 8.305 4.824 -8.102 1 93.62 88 ARG A CA 1
ATOM 682 C C . ARG A 1 88 ? 8.18 5.406 -6.699 1 93.62 88 ARG A C 1
ATOM 684 O O . ARG A 1 88 ? 8.969 6.262 -6.305 1 93.62 88 ARG A O 1
ATOM 691 N N . VAL A 1 89 ? 7.078 5.094 -6.074 1 96.06 89 VAL A N 1
ATOM 692 C CA . VAL A 1 89 ? 6.809 5.531 -4.707 1 96.06 89 VAL A CA 1
ATOM 693 C C . VAL A 1 89 ? 6.668 4.316 -3.793 1 96.06 89 VAL A C 1
ATOM 695 O O . VAL A 1 89 ? 5.895 3.4 -4.082 1 96.06 89 VAL A O 1
ATOM 698 N N . LYS A 1 90 ? 7.402 4.332 -2.709 1 97.25 90 LYS A N 1
ATOM 699 C CA . LYS A 1 90 ? 7.387 3.221 -1.765 1 97.25 90 LYS A CA 1
ATOM 700 C C . LYS A 1 90 ? 6.121 3.24 -0.913 1 97.25 90 LYS A C 1
ATOM 702 O O . LYS A 1 90 ? 5.625 4.309 -0.553 1 97.25 90 LYS A O 1
ATOM 707 N N . LEU A 1 91 ? 5.715 2.035 -0.522 1 98.56 91 LEU A N 1
ATOM 708 C CA . LEU A 1 91 ? 4.547 1.875 0.338 1 98.56 91 LEU A CA 1
ATOM 709 C C . LEU A 1 91 ? 4.711 2.672 1.628 1 98.56 91 LEU A C 1
ATOM 711 O O . LEU A 1 91 ? 3.736 3.219 2.152 1 98.56 91 LEU A O 1
ATOM 715 N N . SER A 1 92 ? 5.902 2.805 2.148 1 98.44 92 SER A N 1
ATOM 716 C CA . SER A 1 92 ? 6.172 3.486 3.41 1 98.44 92 SER A CA 1
ATOM 717 C C . SER A 1 92 ? 5.941 4.988 3.285 1 98.44 92 SER A C 1
ATOM 719 O O . SER A 1 92 ? 5.91 5.703 4.293 1 98.44 92 SER A O 1
ATOM 721 N N . MET A 1 93 ? 5.703 5.488 2.09 1 98.19 93 MET A N 1
ATOM 722 C CA . MET A 1 93 ? 5.473 6.91 1.846 1 98.19 93 MET A CA 1
ATOM 723 C C . MET A 1 93 ? 3.982 7.203 1.717 1 98.19 93 MET A C 1
ATOM 725 O O . MET A 1 93 ? 3.592 8.336 1.423 1 98.19 93 MET A O 1
ATOM 729 N N . LEU A 1 94 ? 3.135 6.207 1.914 1 98.75 94 LEU A N 1
ATOM 730 C CA . LEU A 1 94 ? 1.72 6.375 1.6 1 98.75 94 LEU A CA 1
ATOM 731 C C . LEU A 1 94 ? 0.894 6.52 2.873 1 98.75 94 LEU A C 1
ATOM 733 O O . LEU A 1 94 ? 1.148 5.832 3.865 1 98.75 94 LEU A O 1
ATOM 737 N N . TRP A 1 95 ? -0.065 7.375 2.791 1 98.81 95 TRP A N 1
ATOM 738 C CA . TRP A 1 95 ? -0.994 7.738 3.855 1 98.81 95 TRP A CA 1
ATOM 739 C C . TRP A 1 95 ? -2.43 7.762 3.342 1 98.81 95 TRP A C 1
ATOM 741 O O . TRP A 1 95 ? -2.662 7.75 2.131 1 98.81 95 TRP A O 1
ATOM 751 N N . SER A 1 96 ? -3.342 7.73 4.164 1 98.69 96 SER A N 1
ATOM 752 C CA . SER A 1 96 ? -4.746 7.984 3.861 1 98.69 96 SER A CA 1
ATOM 753 C C . SER A 1 96 ? -5.406 8.82 4.953 1 98.69 96 SER A C 1
ATOM 755 O O . SER A 1 96 ? -4.852 8.977 6.043 1 98.69 96 SER A O 1
ATOM 757 N N . LEU A 1 97 ? -6.578 9.461 4.621 1 98.25 97 LEU A N 1
ATOM 758 C CA . LEU A 1 97 ? -7.328 10.242 5.602 1 98.25 97 LEU A CA 1
ATOM 759 C C . LEU A 1 97 ? -8.406 9.391 6.262 1 98.25 97 LEU A C 1
ATOM 761 O O . LEU A 1 97 ? -9.07 8.594 5.594 1 98.25 97 LEU A O 1
ATOM 765 N N . GLY A 1 98 ? -8.445 9.461 7.574 1 97.56 98 GLY A N 1
ATOM 766 C CA . GLY A 1 98 ? -9.602 8.906 8.258 1 97.56 98 GLY A CA 1
ATOM 767 C C . GLY A 1 98 ? -10.875 9.688 7.992 1 97.56 98 GLY A C 1
ATOM 768 O O . GLY A 1 98 ? -10.891 10.602 7.168 1 97.56 98 GLY A O 1
ATOM 769 N N . VAL A 1 99 ? -11.906 9.273 8.594 1 95.25 99 VAL A N 1
ATOM 770 C CA . VAL A 1 99 ? -13.18 9.977 8.484 1 95.25 99 VAL A CA 1
ATOM 771 C C . VAL A 1 99 ? -13.023 11.398 9.016 1 95.25 99 VAL A C 1
ATOM 773 O O . VAL A 1 99 ? -12.289 11.641 9.977 1 95.25 99 VAL A O 1
ATOM 776 N N . LYS A 1 100 ? -13.68 12.258 8.242 1 93.62 100 LYS A N 1
ATOM 777 C CA . LYS A 1 100 ? -13.68 13.633 8.727 1 93.62 100 LYS A CA 1
ATOM 778 C C . LYS A 1 100 ? -14.484 13.758 10.016 1 93.62 100 LYS A C 1
ATOM 780 O O . LYS A 1 100 ? -15.609 13.266 10.109 1 93.62 100 LYS A O 1
ATOM 785 N N . LEU A 1 101 ? -13.828 14.258 10.898 1 88.94 101 LEU A N 1
ATOM 786 C CA . LEU A 1 101 ? -14.461 14.484 12.195 1 88.94 101 LEU A CA 1
ATOM 787 C C . LEU A 1 101 ? -14.781 15.961 12.391 1 88.94 101 LEU A C 1
ATOM 789 O O . LEU A 1 101 ? -14.711 16.75 11.445 1 88.94 101 LEU A O 1
ATOM 793 N N . ASP A 1 102 ? -15.211 16.422 13.531 1 75.75 102 ASP A N 1
ATOM 794 C CA . ASP A 1 102 ? -15.664 17.766 13.867 1 75.75 102 ASP A CA 1
ATOM 795 C C . ASP A 1 102 ? -14.703 18.812 13.32 1 75.75 102 ASP A C 1
ATOM 797 O O . ASP A 1 102 ? -13.523 18.828 13.68 1 75.75 102 ASP A O 1
ATOM 801 N N . GLY A 1 103 ? -15.281 19.75 12.508 1 82.94 103 GLY A N 1
ATOM 802 C CA . GLY A 1 103 ? -14.555 20.891 11.977 1 82.94 103 GLY A CA 1
ATOM 803 C C . GLY A 1 103 ? -13.734 20.562 10.742 1 82.94 103 GLY A C 1
ATOM 804 O O . GLY A 1 103 ? -12.828 21.312 10.375 1 82.94 103 GLY A O 1
ATOM 805 N N . GLY A 1 104 ? -13.883 19.297 10.219 1 90.56 104 GLY A N 1
ATOM 806 C CA . GLY A 1 104 ? -13.203 18.984 8.969 1 90.56 104 GLY A CA 1
ATOM 807 C C . GLY A 1 104 ? -11.844 18.344 9.172 1 90.56 104 GLY A C 1
ATOM 808 O O . GLY A 1 104 ? -11.078 18.203 8.219 1 90.56 104 GLY A O 1
ATOM 809 N N . PHE A 1 105 ? -11.523 18.016 10.414 1 97.19 105 PHE A N 1
ATOM 810 C CA . PHE A 1 105 ? -10.234 17.406 10.742 1 97.19 105 PHE A CA 1
ATOM 811 C C . PHE A 1 105 ? -10.32 15.891 10.656 1 97.19 105 PHE A C 1
ATOM 813 O O . PHE A 1 105 ? -11.383 15.312 10.891 1 97.19 105 PHE A O 1
ATOM 820 N N . SER A 1 106 ? -9.289 15.312 10.312 1 98.06 106 SER A N 1
ATOM 821 C CA . SER A 1 106 ? -9.195 13.859 10.211 1 98.06 106 SER A CA 1
ATOM 822 C C . SER A 1 106 ? -7.832 13.359 10.664 1 98.06 106 SER A C 1
ATOM 824 O O . SER A 1 106 ? -6.859 14.117 10.68 1 98.06 106 SER A O 1
ATOM 826 N N . GLU A 1 107 ? -7.82 12.133 11.055 1 98.12 107 GLU A N 1
ATOM 827 C CA . GLU A 1 107 ? -6.523 11.484 11.203 1 98.12 107 GLU A CA 1
ATOM 828 C C . GLU A 1 107 ? -5.828 11.328 9.852 1 98.12 107 GLU A C 1
ATOM 830 O O . GLU A 1 107 ? -6.484 11.07 8.836 1 98.12 107 GLU A O 1
ATOM 835 N N . VAL A 1 108 ? -4.57 11.555 9.766 1 98.69 108 VAL A N 1
ATOM 836 C CA . VAL A 1 108 ? -3.703 11.117 8.68 1 98.69 108 VAL A CA 1
ATOM 837 C C . VAL A 1 108 ? -3.049 9.789 9.039 1 98.69 108 VAL A C 1
ATOM 839 O O . VAL A 1 108 ? -2.215 9.727 9.945 1 98.69 108 VAL A O 1
ATOM 842 N N . ARG A 1 109 ? -3.385 8.734 8.359 1 98.88 109 ARG A N 1
ATOM 843 C CA . ARG A 1 109 ? -3.086 7.379 8.797 1 98.88 109 ARG A CA 1
ATOM 844 C C . ARG A 1 109 ? -2.014 6.742 7.922 1 98.88 109 ARG A C 1
ATOM 846 O O . ARG A 1 109 ? -2.006 6.934 6.703 1 98.88 109 ARG A O 1
ATOM 853 N N . VAL A 1 110 ? -1.143 5.992 8.578 1 98.81 110 VAL A N 1
ATOM 854 C CA . VAL A 1 110 ? -0.215 5.152 7.828 1 98.81 110 VAL A CA 1
ATOM 855 C C . VAL A 1 110 ? -0.995 4.137 7 1 98.81 110 VAL A C 1
ATOM 857 O O . VAL A 1 110 ? -1.791 3.363 7.539 1 98.81 110 VAL A O 1
ATOM 860 N N . LEU A 1 111 ? -0.744 4.113 5.707 1 98.75 111 LEU A N 1
ATOM 861 C CA . LEU A 1 111 ? -1.59 3.324 4.82 1 98.75 111 LEU A CA 1
ATOM 862 C C . LEU A 1 111 ? -1.556 1.849 5.203 1 98.75 111 LEU A C 1
ATOM 864 O O . LEU A 1 111 ? -2.594 1.182 5.215 1 98.75 111 LEU A O 1
ATOM 868 N N . ARG A 1 112 ? -0.371 1.312 5.547 1 97.81 112 ARG A N 1
ATOM 869 C CA . ARG A 1 112 ? -0.225 -0.124 5.754 1 97.81 112 ARG A CA 1
ATOM 870 C C . ARG A 1 112 ? -0.675 -0.521 7.156 1 97.81 112 ARG A C 1
ATOM 872 O O . ARG A 1 112 ? -0.772 -1.71 7.469 1 97.81 112 ARG A O 1
ATOM 879 N N . ASN A 1 113 ? -0.856 0.423 8.008 1 97.38 113 ASN A N 1
ATOM 880 C CA . ASN A 1 113 ? -1.297 0.198 9.383 1 97.38 113 ASN A CA 1
ATOM 881 C C . ASN A 1 113 ? -2.137 1.362 9.898 1 97.38 113 ASN A C 1
ATOM 883 O O . ASN A 1 113 ? -1.6 2.32 10.453 1 97.38 113 ASN A O 1
ATOM 887 N N . LEU A 1 114 ? -3.406 1.224 9.82 1 98.25 114 LEU A N 1
ATOM 888 C CA . LEU A 1 114 ? -4.324 2.334 10.047 1 98.25 114 LEU A CA 1
ATOM 889 C C . LEU A 1 114 ? -4.383 2.693 11.531 1 98.25 114 LEU A C 1
ATOM 891 O O . LEU A 1 114 ? -4.961 3.717 11.906 1 98.25 114 LEU A O 1
ATOM 895 N N . ALA A 1 115 ? -3.803 1.895 12.398 1 98.25 115 ALA A N 1
ATOM 896 C CA . ALA A 1 115 ? -3.758 2.186 13.828 1 98.25 115 ALA A CA 1
ATOM 897 C C . ALA A 1 115 ? -2.639 3.17 14.156 1 98.25 115 ALA A C 1
ATOM 899 O O . ALA A 1 115 ? -2.49 3.596 15.297 1 98.25 115 ALA A O 1
ATOM 900 N N . ARG A 1 116 ? -1.85 3.518 13.203 1 98.5 116 ARG A N 1
ATOM 901 C CA . ARG A 1 116 ? -0.781 4.5 13.344 1 98.5 116 ARG A CA 1
ATOM 902 C C . ARG A 1 116 ? -1.092 5.77 12.562 1 98.5 116 ARG A C 1
ATOM 904 O O . ARG A 1 116 ? -1.407 5.707 11.367 1 98.5 116 ARG A O 1
ATOM 911 N N . THR A 1 117 ? -1.007 6.875 13.234 1 98.62 117 THR A N 1
ATOM 912 C CA . THR A 1 117 ? -1.426 8.133 12.625 1 98.62 117 THR A CA 1
ATOM 913 C C . THR A 1 117 ? -0.404 9.234 12.898 1 98.62 117 THR A C 1
ATOM 915 O O . THR A 1 117 ? 0.45 9.094 13.773 1 98.62 117 THR A O 1
ATOM 918 N N . LEU A 1 118 ? -0.462 10.234 12.102 1 98.62 118 LEU A N 1
ATOM 919 C CA . LEU A 1 118 ? 0.286 11.469 12.352 1 98.62 118 LEU A CA 1
ATOM 920 C C . LEU A 1 118 ? -0.216 12.164 13.609 1 98.62 118 LEU A C 1
ATOM 922 O O . LEU A 1 118 ? -1.425 12.273 13.828 1 98.62 118 LEU A O 1
ATOM 926 N N . ASN A 1 119 ? 0.705 12.555 14.461 1 98.38 119 ASN A N 1
ATOM 927 C CA . ASN A 1 119 ? 0.389 13.211 15.719 1 98.38 119 ASN A CA 1
ATOM 928 C C . ASN A 1 119 ? 1.325 14.391 15.992 1 98.38 119 ASN A C 1
ATOM 930 O O . ASN A 1 119 ? 2.49 14.359 15.594 1 98.38 119 ASN A O 1
ATOM 934 N N . ALA A 1 120 ? 0.774 15.375 16.562 1 98.38 120 ALA A N 1
ATOM 935 C CA . ALA A 1 120 ? 1.64 16.344 17.234 1 98.38 120 ALA A CA 1
ATOM 936 C C . ALA A 1 120 ? 2.156 15.781 18.562 1 98.38 120 ALA A C 1
ATOM 938 O O . ALA A 1 120 ? 1.375 15.516 19.484 1 98.38 120 ALA A O 1
ATOM 939 N N . LEU A 1 121 ? 3.502 15.469 18.734 1 96.5 121 LEU A N 1
ATOM 940 C CA . LEU A 1 121 ? 4.098 14.711 19.828 1 96.5 121 LEU A CA 1
ATOM 941 C C . LEU A 1 121 ? 4.434 15.625 21 1 96.5 121 LEU A C 1
ATOM 943 O O . LEU A 1 121 ? 5.148 15.219 21.922 1 96.5 121 LEU A O 1
ATOM 947 N N . GLY A 1 122 ? 3.75 16.641 21.219 1 85.44 122 GLY A N 1
ATOM 948 C CA . GLY A 1 122 ? 4 17.531 22.344 1 85.44 122 GLY A CA 1
ATOM 949 C C . GLY A 1 122 ? 2.91 17.469 23.391 1 85.44 122 GLY A C 1
ATOM 950 O O . GLY A 1 122 ? 1.912 16.766 23.234 1 85.44 122 GLY A O 1
ATOM 951 N N . GLY A 1 123 ? 3.129 17.812 24.594 1 81 123 GLY A N 1
ATOM 952 C CA . GLY A 1 123 ? 2.119 17.953 25.625 1 81 123 GLY A CA 1
ATOM 953 C C . GLY A 1 123 ? 1.112 19.062 25.344 1 81 123 GLY A C 1
ATOM 954 O O . GLY A 1 123 ? 1.299 19.844 24.406 1 81 123 GLY A O 1
ATOM 955 N N . SER A 1 124 ? -0.131 18.953 25.859 1 85.12 124 SER A N 1
ATOM 956 C CA . SER A 1 124 ? -1.111 20.031 25.797 1 85.12 124 SER A CA 1
ATOM 957 C C . SER A 1 124 ? -0.695 21.203 26.688 1 85.12 124 SER A C 1
ATOM 959 O O . SER A 1 124 ? -0.291 21 27.828 1 85.12 124 SER A O 1
ATOM 961 N N . PRO A 1 125 ? -0.639 22.359 26.25 1 93.56 125 PRO A N 1
ATOM 962 C CA . PRO A 1 125 ? -1.075 22.781 24.922 1 93.56 125 PRO A CA 1
ATOM 963 C C . PRO A 1 125 ? 0.006 22.609 23.859 1 93.56 125 PRO A C 1
ATOM 965 O O . PRO A 1 125 ? 1.198 22.688 24.172 1 93.56 125 PRO A O 1
ATOM 968 N N . ILE A 1 126 ? -0.344 22.359 22.594 1 97 126 ILE A N 1
ATOM 969 C CA . ILE A 1 126 ? 0.577 22.25 21.469 1 97 126 ILE A CA 1
ATOM 970 C C . ILE A 1 126 ? 1.168 23.625 21.156 1 97 126 ILE A C 1
ATOM 972 O O . ILE A 1 126 ? 0.434 24.594 21 1 97 126 ILE A O 1
ATOM 976 N N . LYS A 1 127 ? 2.449 23.672 21.156 1 96.44 127 LYS A N 1
ATOM 977 C CA . LYS A 1 127 ? 3.145 24.938 20.922 1 96.44 127 LYS A CA 1
ATOM 978 C C . LYS A 1 127 ? 4.035 24.859 19.688 1 96.44 127 LYS A C 1
ATOM 980 O O . LYS A 1 127 ? 4.188 23.781 19.094 1 96.44 127 LYS A O 1
ATOM 985 N N . GLU A 1 128 ? 4.527 25.969 19.297 1 96.75 128 GLU A N 1
ATOM 986 C CA . GLU A 1 128 ? 5.516 26.031 18.219 1 96.75 128 GLU A CA 1
ATOM 987 C C . GLU A 1 128 ? 6.707 25.125 18.516 1 96.75 128 GLU A C 1
ATOM 989 O O . GLU A 1 128 ? 7.09 24.953 19.672 1 96.75 128 GLU A O 1
ATOM 994 N N . GLU A 1 129 ? 7.25 24.5 17.469 1 96.69 129 GLU A N 1
ATOM 995 C CA . GLU A 1 129 ? 8.438 23.656 17.5 1 96.69 129 GLU A CA 1
ATOM 996 C C . GLU A 1 129 ? 8.109 22.266 18.031 1 96.69 129 GLU A C 1
ATOM 998 O O . GLU A 1 129 ? 9.008 21.453 18.281 1 96.69 129 GLU A O 1
ATOM 1003 N N . THR A 1 130 ? 6.801 22.047 18.219 1 98 130 THR A N 1
ATOM 1004 C CA . THR A 1 130 ? 6.383 20.688 18.562 1 98 130 THR A CA 1
ATOM 1005 C C . THR A 1 130 ? 6.699 19.734 17.422 1 98 130 THR A C 1
ATOM 1007 O O . THR A 1 130 ? 6.441 20.031 16.25 1 98 130 THR A O 1
ATOM 1010 N N . ASP A 1 131 ? 7.266 18.609 17.75 1 98.06 131 ASP A N 1
ATOM 1011 C CA . ASP A 1 131 ? 7.543 17.578 16.75 1 98.06 131 ASP A CA 1
ATOM 1012 C C . ASP A 1 131 ? 6.25 16.969 16.234 1 98.06 131 ASP A C 1
ATOM 1014 O O . ASP A 1 131 ? 5.312 16.734 17 1 98.06 131 ASP A O 1
ATOM 1018 N N . VAL A 1 132 ? 6.211 16.719 14.984 1 98.62 132 VAL A N 1
ATOM 1019 C CA . VAL A 1 132 ? 5.18 15.891 14.367 1 98.62 132 VAL A CA 1
ATOM 1020 C C . VAL A 1 132 ? 5.719 14.484 14.125 1 98.62 132 VAL A C 1
ATOM 1022 O O . VAL A 1 132 ? 6.844 14.312 13.648 1 98.62 132 VAL A O 1
ATOM 1025 N N . GLY A 1 133 ? 5.012 13.477 14.516 1 98.56 133 GLY A N 1
ATOM 1026 C CA . GLY A 1 133 ? 5.445 12.102 14.344 1 98.56 133 GLY A CA 1
ATOM 1027 C C . GLY A 1 133 ? 4.297 11.109 14.32 1 98.56 133 GLY A C 1
ATOM 1028 O O . GLY A 1 133 ? 3.135 11.508 14.203 1 98.56 133 GLY A O 1
ATOM 1029 N N . ILE A 1 134 ? 4.652 9.867 14.305 1 98.75 134 ILE A N 1
ATOM 1030 C CA . ILE A 1 134 ? 3.67 8.789 14.234 1 98.75 134 ILE A CA 1
ATOM 1031 C C . ILE A 1 134 ? 3.395 8.25 15.633 1 98.75 134 ILE A C 1
ATOM 1033 O O . ILE A 1 134 ? 4.32 8.062 16.422 1 98.75 134 ILE A O 1
ATOM 1037 N N . PHE A 1 135 ? 2.205 8.109 15.938 1 98.5 135 PHE A N 1
ATOM 1038 C CA . PHE A 1 135 ? 1.731 7.5 17.172 1 98.5 135 PHE A CA 1
ATOM 1039 C C . PHE A 1 135 ? 0.457 6.699 16.938 1 98.5 135 PHE A C 1
ATOM 1041 O O . PHE A 1 135 ? -0.001 6.586 15.797 1 98.5 135 PHE A O 1
ATOM 1048 N N . ASN A 1 136 ? -0.0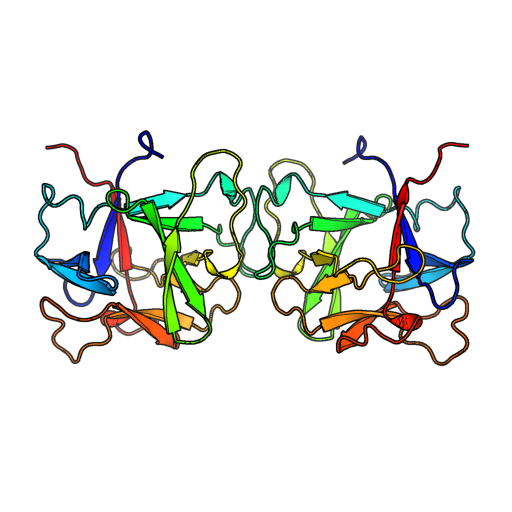51 6.07 17.984 1 98.31 136 ASN A N 1
ATOM 1049 C CA . ASN A 1 136 ? -1.295 5.316 17.875 1 98.31 136 ASN A CA 1
ATOM 1050 C C . ASN A 1 136 ? -2.467 6.223 17.5 1 98.31 136 ASN A C 1
ATOM 1052 O O . ASN A 1 136 ? -2.467 7.41 17.828 1 98.31 136 ASN A O 1
ATOM 1056 N N . SER A 1 137 ? -3.33 5.691 16.812 1 98.06 137 SER A N 1
ATOM 1057 C CA . SER A 1 137 ? -4.586 6.367 16.5 1 98.06 137 SER A CA 1
ATOM 1058 C C . SER A 1 137 ? -5.305 6.812 17.766 1 98.06 137 SER A C 1
ATOM 1060 O O . SER A 1 137 ? -5.516 6.012 18.672 1 98.06 137 SER A O 1
ATOM 1062 N N . GLU A 1 138 ? -5.613 8.039 17.828 1 96 138 GLU A N 1
ATOM 1063 C CA . GLU A 1 138 ? -6.398 8.656 18.891 1 96 138 GLU A CA 1
ATOM 1064 C C . GLU A 1 138 ? -7.41 9.648 18.312 1 96 138 GLU A C 1
ATOM 1066 O O . GLU A 1 138 ? -7.32 10.852 18.562 1 96 138 GLU A O 1
ATOM 1071 N N . PRO A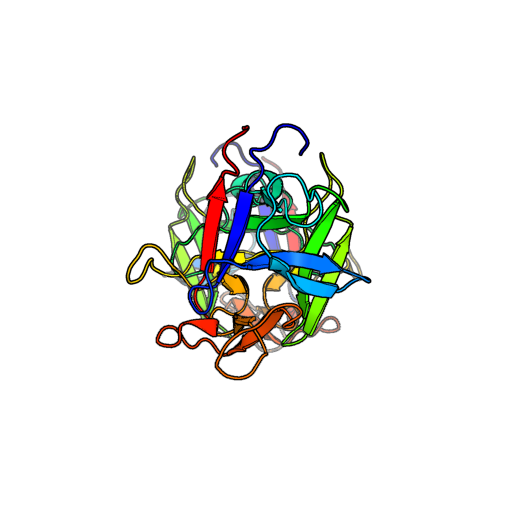 1 139 ? -8.406 9.172 17.656 1 94.69 139 PRO A N 1
ATOM 1072 C CA . PRO A 1 139 ? -9.289 10.023 16.859 1 94.69 139 PRO A CA 1
ATOM 1073 C C . PRO A 1 139 ? -10.109 10.992 17.719 1 94.69 139 PRO A C 1
ATOM 1075 O O . PRO A 1 139 ? -10.742 11.914 17.188 1 94.69 139 PRO A O 1
ATOM 1078 N N . HIS A 1 140 ? -10.047 10.898 19.062 1 94 140 HIS A N 1
ATOM 1079 C CA . HIS A 1 140 ? -10.797 11.789 19.938 1 94 140 HIS A CA 1
ATOM 1080 C C . HIS A 1 140 ? -9.906 12.898 20.484 1 94 140 HIS A C 1
ATOM 1082 O O . HIS A 1 140 ? -10.383 13.781 21.203 1 94 140 HIS A O 1
ATOM 1088 N N . TYR A 1 141 ? -8.68 12.836 20.188 1 95.19 141 TYR A N 1
ATOM 1089 C CA . TYR A 1 141 ? -7.758 13.852 20.688 1 95.19 141 TYR A CA 1
ATOM 1090 C C . TYR A 1 141 ? -7.348 14.812 19.578 1 95.19 141 TYR A C 1
ATOM 1092 O O . TYR A 1 141 ? -7.004 14.383 18.469 1 95.19 141 TYR A O 1
ATOM 1100 N N . ALA A 1 142 ? -7.336 16.031 19.859 1 96.19 142 ALA A N 1
ATOM 1101 C CA . ALA A 1 142 ? -7.082 17.109 18.891 1 96.19 142 ALA A CA 1
ATOM 1102 C C . ALA A 1 142 ? -5.68 16.984 18.297 1 96.19 142 ALA A C 1
ATOM 1104 O O . ALA A 1 142 ? -5.449 17.359 17.141 1 96.19 142 ALA A O 1
ATOM 1105 N N . HIS A 1 143 ? -4.668 16.5 19.125 1 97.19 143 HIS A N 1
ATOM 1106 C CA . HIS A 1 143 ? -3.291 16.438 18.641 1 97.19 143 HIS A CA 1
ATOM 1107 C C . HIS A 1 143 ? -3.135 15.375 17.562 1 97.19 143 HIS A C 1
ATOM 1109 O O . HIS A 1 143 ? -2.105 15.32 16.891 1 97.19 143 HIS A O 1
ATOM 1115 N N . ALA A 1 144 ? -4.168 14.508 17.328 1 97.38 144 ALA A N 1
ATOM 1116 C CA . ALA A 1 144 ? -4.117 13.445 16.328 1 97.38 144 ALA A CA 1
ATOM 1117 C C . ALA A 1 144 ? -4.934 13.805 15.094 1 97.38 144 ALA A C 1
ATOM 1119 O O . ALA A 1 144 ? -5.047 13 14.164 1 97.38 144 ALA A O 1
ATOM 1120 N N . LEU A 1 145 ? -5.539 15.016 15.062 1 97.62 145 LEU A N 1
ATOM 1121 C CA . LEU A 1 145 ? -6.438 15.43 13.984 1 97.62 145 LEU A CA 1
ATOM 1122 C C . LEU A 1 145 ? -5.832 16.578 13.18 1 97.62 145 LEU A C 1
ATOM 1124 O O . LEU A 1 145 ? -5.285 17.516 13.75 1 97.62 145 LEU A O 1
ATOM 1128 N N . TRP A 1 146 ? -6 16.406 11.844 1 98 146 TRP A N 1
ATOM 1129 C CA . TRP A 1 146 ? -5.305 17.312 10.93 1 98 146 TRP A CA 1
ATOM 1130 C C . TRP A 1 146 ? -6.242 17.812 9.836 1 98 146 TRP A C 1
ATOM 1132 O O . TRP A 1 146 ? -7.219 17.125 9.492 1 98 146 TRP A O 1
ATOM 1142 N N . GLU A 1 147 ? -5.98 18.922 9.391 1 97.38 147 GLU A N 1
ATOM 1143 C CA . GLU A 1 147 ? -6.559 19.375 8.125 1 97.38 147 GLU A CA 1
ATOM 1144 C C . GLU A 1 147 ? -5.473 19.625 7.082 1 97.38 147 GLU A C 1
ATOM 1146 O O . GLU A 1 147 ? -4.375 20.078 7.414 1 97.38 147 GLU A O 1
ATOM 1151 N N . ILE A 1 148 ? -5.676 19.297 5.91 1 96.88 148 ILE A N 1
ATOM 1152 C CA . ILE A 1 148 ? -4.875 19.562 4.719 1 96.88 148 ILE A CA 1
ATOM 1153 C C . ILE A 1 148 ? -5.66 20.438 3.746 1 96.88 148 ILE A C 1
ATOM 1155 O O . ILE A 1 148 ? -6.621 19.969 3.127 1 96.88 148 ILE A O 1
ATOM 1159 N N . VAL A 1 149 ? -5.238 21.672 3.635 1 95.38 149 VAL A N 1
ATOM 1160 C CA . VAL A 1 149 ? -6.051 22.625 2.887 1 95.38 149 VAL A CA 1
ATOM 1161 C C . VAL A 1 149 ? -5.16 23.438 1.945 1 95.38 149 VAL A C 1
ATOM 1163 O O . VAL A 1 149 ? -4.004 23.719 2.264 1 95.38 149 VAL A O 1
ATOM 1166 N N . PRO A 1 150 ? -5.711 23.844 0.799 1 94.69 150 PRO A N 1
ATOM 1167 C CA . PRO A 1 150 ? -4.914 24.656 -0.133 1 94.69 150 PRO A CA 1
ATOM 1168 C C . PRO A 1 150 ? -4.43 25.953 0.483 1 94.69 150 PRO A C 1
ATOM 1170 O O . PRO A 1 150 ? -5.145 26.578 1.278 1 94.69 150 PRO A O 1
ATOM 1173 N N . ILE A 1 151 ? -3.189 26.266 0.132 1 92.12 151 ILE A N 1
ATOM 1174 C CA . ILE A 1 151 ? -2.66 27.562 0.505 1 92.12 151 ILE A CA 1
ATOM 1175 C C . ILE A 1 151 ? -3.166 28.625 -0.471 1 92.12 151 ILE A C 1
ATOM 1177 O O . ILE A 1 151 ? -3.021 28.484 -1.687 1 92.12 151 ILE A O 1
ATOM 1181 N N . ASN A 1 152 ? -4.25 29.375 -0.144 1 73 152 ASN A N 1
ATOM 1182 C CA . ASN A 1 152 ? -4.777 30.438 -0.998 1 73 152 ASN A CA 1
ATOM 1183 C C . ASN A 1 152 ? -3.695 31.453 -1.366 1 73 152 ASN A C 1
ATOM 1185 O O . ASN A 1 152 ? -2.877 31.828 -0.524 1 73 152 ASN A O 1
ATOM 1189 N N . LYS A 1 153 ? -3.104 31.344 -2.783 1 55.34 153 LYS A N 1
ATOM 1190 C CA . LYS A 1 153 ? -2.266 32.438 -3.264 1 55.34 153 LYS A CA 1
ATOM 1191 C C . LYS A 1 153 ? -2.816 33.781 -2.812 1 55.34 153 LYS A C 1
ATOM 1193 O O . LYS A 1 153 ? -4.012 34.062 -2.953 1 55.34 153 LYS A O 1
ATOM 1198 N N . VAL A 1 154 ? -2.043 34.406 -1.791 1 41.03 154 VAL A N 1
ATOM 1199 C CA . VAL A 1 154 ? -2.277 35.844 -1.684 1 41.03 154 VAL A CA 1
ATOM 1200 C C . VAL A 1 154 ? -1.846 36.531 -2.975 1 41.03 154 VAL A C 1
ATOM 1202 O O . VAL A 1 154 ? -0.825 36.156 -3.566 1 41.03 154 VAL A O 1
ATOM 1205 N N . MET B 1 1 ? -9.625 -5.199 -18.75 1 49.5 1 MET B N 1
ATOM 1206 C CA . MET B 1 1 ? -8.867 -6.363 -18.312 1 49.5 1 MET B CA 1
ATOM 1207 C C . MET B 1 1 ? -8.773 -7.406 -19.422 1 49.5 1 MET B C 1
ATOM 1209 O O . MET B 1 1 ? -7.918 -8.297 -19.375 1 49.5 1 MET B O 1
ATOM 1213 N N . GLU B 1 2 ? -9.672 -7.328 -20.359 1 52.81 2 GLU B N 1
ATOM 1214 C CA . GLU B 1 2 ? -9.758 -8.305 -21.453 1 52.81 2 GLU B CA 1
ATOM 1215 C C . GLU B 1 2 ? -8.547 -8.219 -22.359 1 52.81 2 GLU B C 1
ATOM 1217 O O . GLU B 1 2 ? -8.141 -9.227 -22.953 1 52.81 2 GLU B O 1
ATOM 1222 N N . THR B 1 3 ? -7.965 -7.098 -22.203 1 57.16 3 THR B N 1
ATOM 1223 C CA . THR B 1 3 ? -6.891 -6.934 -23.172 1 57.16 3 THR B CA 1
ATOM 1224 C C . THR B 1 3 ? -5.539 -7.273 -22.547 1 57.16 3 THR B C 1
ATOM 1226 O O . THR B 1 3 ? -4.531 -7.367 -23.25 1 57.16 3 THR B O 1
ATOM 1229 N N . GLU B 1 4 ? -5.664 -7.605 -21.359 1 79.88 4 GLU B N 1
ATOM 1230 C CA . GLU B 1 4 ? -4.395 -7.895 -20.703 1 79.88 4 GLU B CA 1
ATOM 1231 C C . GLU B 1 4 ? -3.938 -9.32 -20.984 1 79.88 4 GLU B C 1
ATOM 1233 O O . GLU B 1 4 ? -4.766 -10.219 -21.172 1 79.88 4 GLU B O 1
ATOM 1238 N N . GLN B 1 5 ? -2.678 -9.492 -21.203 1 89 5 GLN B N 1
ATOM 1239 C CA . GLN B 1 5 ? -2.051 -10.781 -21.453 1 89 5 GLN B CA 1
ATOM 1240 C C . GLN B 1 5 ? -2.348 -11.766 -20.328 1 89 5 GLN B C 1
ATOM 1242 O O . GLN B 1 5 ? -2.006 -11.516 -19.172 1 89 5 GLN B O 1
ATOM 1247 N N . PRO B 1 6 ? -3.117 -12.797 -20.672 1 94.25 6 PRO B N 1
ATOM 1248 C CA . PRO B 1 6 ? -3.35 -13.797 -19.625 1 94.25 6 PRO B CA 1
ATOM 1249 C C . PRO B 1 6 ? -2.061 -14.469 -19.156 1 94.25 6 PRO B C 1
ATOM 1251 O O . PRO B 1 6 ? -1.165 -14.727 -19.969 1 94.25 6 PRO B O 1
ATOM 1254 N N . MET B 1 7 ? -1.997 -14.688 -17.906 1 96.94 7 MET B N 1
ATOM 1255 C CA . MET B 1 7 ? -0.832 -15.305 -17.266 1 96.94 7 MET B CA 1
ATOM 1256 C C . MET B 1 7 ? -1.209 -16.625 -16.594 1 96.94 7 MET B C 1
ATOM 1258 O O . MET B 1 7 ? -2.348 -16.797 -16.156 1 96.94 7 MET B O 1
ATOM 1262 N N . ARG B 1 8 ? -0.336 -17.516 -16.578 1 97.31 8 ARG B N 1
ATOM 1263 C CA . ARG B 1 8 ? -0.443 -18.656 -15.68 1 97.31 8 ARG B CA 1
ATOM 1264 C C . ARG B 1 8 ? 0.456 -18.484 -14.461 1 97.31 8 ARG B C 1
ATOM 1266 O O . ARG B 1 8 ? 1.507 -17.844 -14.539 1 97.31 8 ARG B O 1
ATOM 1273 N N . ILE B 1 9 ? 0.062 -19.016 -13.328 1 98.19 9 ILE B N 1
ATOM 1274 C CA . ILE B 1 9 ? 0.797 -19.031 -12.07 1 98.19 9 ILE B CA 1
ATOM 1275 C C . ILE B 1 9 ? 1.072 -20.469 -11.648 1 98.19 9 ILE B C 1
ATOM 1277 O O . ILE B 1 9 ? 0.14 -21.25 -11.453 1 98.19 9 ILE B O 1
ATOM 1281 N N . SER B 1 10 ? 2.299 -20.75 -11.578 1 97.62 10 SER B N 1
ATOM 1282 C CA . SER B 1 10 ? 2.662 -22.109 -11.219 1 97.62 10 SER B CA 1
ATOM 1283 C C . SER B 1 10 ? 3.703 -22.125 -10.102 1 97.62 10 SER B C 1
ATOM 1285 O O . SER B 1 10 ? 4.535 -21.234 -10 1 97.62 10 SER B O 1
ATOM 1287 N N . CYS B 1 11 ? 3.65 -23.156 -9.344 1 97.31 11 CYS B N 1
ATOM 1288 C CA . CYS B 1 11 ? 4.535 -23.312 -8.195 1 97.31 11 CYS B CA 1
ATOM 1289 C C . CYS B 1 11 ? 5.762 -24.141 -8.562 1 97.31 11 CYS B C 1
ATOM 1291 O O . CYS B 1 11 ? 5.652 -25.125 -9.289 1 97.31 11 CYS B O 1
ATOM 1293 N N . LYS B 1 12 ? 6.855 -23.766 -8.047 1 96.69 12 LYS B N 1
ATOM 1294 C CA . LYS B 1 12 ? 8.102 -24.484 -8.32 1 96.69 12 LYS B CA 1
ATOM 1295 C C . LYS B 1 12 ? 8.039 -25.922 -7.852 1 96.69 12 LYS B C 1
ATOM 1297 O O . LYS B 1 12 ? 8.641 -26.812 -8.453 1 96.69 12 LYS B O 1
ATOM 1302 N N . ALA B 1 13 ? 7.293 -26.219 -6.754 1 96.81 13 ALA B N 1
ATOM 1303 C CA . ALA B 1 13 ? 7.223 -27.547 -6.16 1 96.81 13 ALA B CA 1
ATOM 1304 C C . ALA B 1 13 ? 6.578 -28.547 -7.121 1 96.81 13 ALA B C 1
ATOM 1306 O O . ALA B 1 13 ? 6.797 -29.766 -7.008 1 96.81 13 ALA B O 1
ATOM 1307 N N . ASN B 1 14 ? 5.742 -28.094 -8.062 1 97.38 14 ASN B N 1
ATOM 1308 C CA . ASN B 1 14 ? 5.109 -28.891 -9.102 1 97.38 14 ASN B CA 1
ATOM 1309 C C . ASN B 1 14 ? 4.672 -28.031 -10.289 1 97.38 14 ASN B C 1
ATOM 1311 O O . ASN B 1 14 ? 3.566 -27.484 -10.289 1 97.38 14 ASN B O 1
ATOM 1315 N N . ARG B 1 15 ? 5.441 -28 -11.281 1 95.19 15 ARG B N 1
ATOM 1316 C CA . ARG B 1 15 ? 5.281 -27.062 -12.391 1 95.19 15 ARG B CA 1
ATOM 1317 C C . ARG B 1 15 ? 4.184 -27.516 -13.344 1 95.19 15 ARG B C 1
ATOM 1319 O O . ARG B 1 15 ? 3.783 -26.781 -14.242 1 95.19 15 ARG B O 1
ATOM 1326 N N . SER B 1 16 ? 3.785 -28.75 -13.188 1 97.19 16 SER B N 1
ATOM 1327 C CA . SER B 1 16 ? 2.729 -29.266 -14.062 1 97.19 16 SER B CA 1
ATOM 1328 C C . SER B 1 16 ? 1.359 -28.766 -13.617 1 97.19 16 SER B C 1
ATOM 1330 O O . SER B 1 16 ? 0.352 -29.016 -14.273 1 97.19 16 SER B O 1
ATOM 1332 N N . LEU B 1 17 ? 1.345 -28.094 -12.492 1 98.12 17 LEU B N 1
ATOM 1333 C CA . LEU B 1 17 ? 0.102 -27.562 -11.945 1 98.12 17 LEU B CA 1
ATOM 1334 C C . LEU B 1 17 ? 0.065 -26.031 -12.047 1 98.12 17 LEU B C 1
ATOM 1336 O O . LEU B 1 17 ? 1.1 -25.375 -11.922 1 98.12 17 LEU B O 1
ATOM 1340 N N . ASN B 1 18 ? -1.088 -25.516 -12.297 1 98.5 18 ASN B N 1
ATOM 1341 C CA . ASN B 1 18 ? -1.361 -24.078 -12.273 1 98.5 18 ASN B CA 1
ATOM 1342 C C . ASN B 1 18 ? -2.338 -23.719 -11.156 1 98.5 18 ASN B C 1
ATOM 1344 O O . ASN B 1 18 ? -3.17 -24.531 -10.766 1 98.5 18 ASN B O 1
ATOM 1348 N N . ALA B 1 19 ? -2.201 -22.531 -10.648 1 98.75 19 ALA B N 1
ATOM 1349 C CA . ALA B 1 19 ? -3.205 -22 -9.734 1 98.75 19 ALA B CA 1
ATOM 1350 C C . ALA B 1 19 ? -4.504 -21.688 -10.461 1 98.75 19 ALA B C 1
ATOM 1352 O O . ALA B 1 19 ? -4.488 -21.078 -11.539 1 98.75 19 ALA B O 1
ATOM 1353 N N . ALA B 1 20 ? -5.621 -22.062 -9.93 1 98.75 20 ALA B N 1
ATOM 1354 C CA . ALA B 1 20 ? -6.953 -21.812 -10.477 1 98.75 20 ALA B CA 1
ATOM 1355 C C . ALA B 1 20 ? -7.961 -21.547 -9.367 1 98.75 20 ALA B C 1
ATOM 1357 O O . ALA B 1 20 ? -7.711 -21.859 -8.203 1 98.75 20 ALA B O 1
ATOM 1358 N N . ILE B 1 21 ? -9.008 -20.922 -9.68 1 98.62 21 ILE B N 1
ATOM 1359 C CA . ILE B 1 21 ? -10.102 -20.781 -8.734 1 98.62 21 ILE B CA 1
ATOM 1360 C C . ILE B 1 21 ? -11.102 -21.922 -8.914 1 98.62 21 ILE B C 1
ATOM 1362 O O . ILE B 1 21 ? -11.594 -22.156 -10.023 1 98.62 21 ILE B O 1
ATOM 1366 N N . ARG B 1 22 ? -11.312 -22.703 -7.883 1 97.19 22 ARG B N 1
ATOM 1367 C CA . ARG B 1 22 ? -12.328 -23.734 -7.773 1 97.19 22 ARG B CA 1
ATOM 1368 C C . ARG B 1 22 ? -13.148 -23.578 -6.504 1 97.19 22 ARG B C 1
ATOM 1370 O O . ARG B 1 22 ? -12.602 -23.484 -5.406 1 97.19 22 ARG B O 1
ATOM 1377 N N . ASP B 1 23 ? -14.492 -23.516 -6.664 1 94.94 23 ASP B N 1
ATOM 1378 C CA . ASP B 1 23 ? -15.406 -23.438 -5.527 1 94.94 23 ASP B CA 1
ATOM 1379 C C . ASP B 1 23 ? -15.008 -22.312 -4.574 1 94.94 23 ASP B C 1
ATOM 1381 O O . ASP B 1 23 ? -14.969 -22.516 -3.357 1 94.94 23 ASP B O 1
ATOM 1385 N N . GLY B 1 24 ? -14.562 -21.25 -5.105 1 95.12 24 GLY B N 1
ATOM 1386 C CA . GLY B 1 24 ? -14.312 -20.047 -4.332 1 95.12 24 GLY B CA 1
ATOM 1387 C C . GLY B 1 24 ? -12.953 -20.031 -3.66 1 95.12 24 GLY B C 1
ATOM 1388 O O . GLY B 1 24 ? -12.68 -19.172 -2.82 1 95.12 24 GLY B O 1
ATOM 1389 N N . LYS B 1 25 ? -12.148 -21.016 -4.016 1 96.94 25 LYS B N 1
ATOM 1390 C CA . LYS B 1 25 ? -10.797 -21.078 -3.461 1 96.94 25 LYS B CA 1
ATOM 1391 C C . LYS B 1 25 ? -9.75 -21.125 -4.566 1 96.94 25 LYS B C 1
ATOM 1393 O O . LYS B 1 25 ? -10.07 -21.438 -5.719 1 96.94 25 LYS B O 1
ATOM 1398 N N . VAL B 1 26 ? -8.562 -20.812 -4.219 1 98.69 26 VAL B N 1
ATOM 1399 C CA . VAL B 1 26 ? -7.449 -20.984 -5.145 1 98.69 26 VAL B CA 1
ATOM 1400 C C . VAL B 1 26 ? -6.754 -22.328 -4.875 1 98.69 26 VAL B C 1
ATOM 1402 O O . VAL B 1 26 ? -6.305 -22.578 -3.756 1 98.69 26 VAL B O 1
ATOM 1405 N N . ILE B 1 27 ? -6.707 -23.156 -5.84 1 98.62 27 ILE B N 1
ATOM 1406 C CA . ILE B 1 27 ? -6.07 -24.469 -5.719 1 98.62 27 ILE B CA 1
ATOM 1407 C C . ILE B 1 27 ? -5.148 -24.703 -6.914 1 98.62 27 ILE B C 1
ATOM 1409 O O . ILE B 1 27 ? -5.191 -23.969 -7.895 1 98.62 27 ILE B O 1
ATOM 1413 N N . LEU B 1 28 ? -4.359 -25.703 -6.785 1 98.62 28 LEU B N 1
ATOM 1414 C CA . LEU B 1 28 ? -3.514 -26.125 -7.895 1 98.62 28 LEU B CA 1
ATOM 1415 C C . LEU B 1 28 ? -4.207 -27.203 -8.727 1 98.62 28 LEU B C 1
ATOM 1417 O O . LEU B 1 28 ? -4.734 -28.172 -8.172 1 98.62 28 LEU B O 1
ATOM 1421 N N . VAL B 1 29 ? -4.215 -27 -10.039 1 98.56 29 VAL B N 1
ATOM 1422 C CA . VAL B 1 29 ? -4.824 -27.953 -10.953 1 98.56 29 VAL B CA 1
ATOM 1423 C C . VAL B 1 29 ? -3.873 -28.219 -12.125 1 98.56 29 VAL B C 1
ATOM 1425 O O . VAL B 1 29 ? -2.963 -27.438 -12.383 1 98.56 29 VAL B O 1
ATOM 1428 N N . ARG B 1 30 ? -4.152 -29.344 -12.773 1 98.56 30 ARG B N 1
ATOM 1429 C CA . ARG B 1 30 ? -3.316 -29.656 -13.922 1 98.56 30 ARG B CA 1
ATOM 1430 C C . ARG B 1 30 ? -3.348 -28.531 -14.953 1 98.56 30 ARG B C 1
ATOM 1432 O O . ARG B 1 30 ? -4.414 -28 -15.266 1 98.56 30 ARG B O 1
ATOM 1439 N N . ALA B 1 31 ? -2.156 -28.234 -15.422 1 97.94 31 ALA B N 1
ATOM 1440 C CA . ALA B 1 31 ? -2.049 -27.172 -16.422 1 97.94 31 ALA B CA 1
ATOM 1441 C C . ALA B 1 31 ? -2.889 -27.484 -17.656 1 97.94 31 ALA B C 1
ATOM 1443 O O . ALA B 1 31 ? -2.762 -28.562 -18.234 1 97.94 31 ALA B O 1
ATOM 1444 N N . ASP B 1 32 ? -3.771 -26.641 -18.016 1 96.81 32 ASP B N 1
ATOM 1445 C CA . ASP B 1 32 ? -4.66 -26.703 -19.172 1 96.81 32 ASP B CA 1
ATOM 1446 C C . ASP B 1 32 ? -4.934 -25.328 -19.75 1 96.81 32 ASP B C 1
ATOM 1448 O O . ASP B 1 32 ? -5.734 -24.562 -19.188 1 96.81 32 ASP B O 1
ATOM 1452 N N . PRO B 1 33 ? -4.23 -25 -20.812 1 93.44 33 PRO B N 1
ATOM 1453 C CA . PRO B 1 33 ? -4.379 -23.641 -21.359 1 93.44 33 PRO B CA 1
ATOM 1454 C C . PRO B 1 33 ? -5.82 -23.312 -21.75 1 93.44 33 PRO B C 1
ATOM 1456 O O . PRO B 1 33 ? -6.164 -22.141 -21.922 1 93.44 33 PRO B O 1
ATOM 1459 N N . SER B 1 34 ? -6.656 -24.281 -21.891 1 95 34 SER B N 1
ATOM 1460 C CA . SER B 1 34 ? -8.047 -24.047 -22.266 1 95 34 SER B CA 1
ATOM 1461 C C . SER B 1 34 ? -8.914 -23.797 -21.031 1 95 34 SER B C 1
ATOM 1463 O O . SER B 1 34 ? -10.055 -23.344 -21.156 1 95 34 SER B O 1
ATOM 1465 N N . ASP B 1 35 ? -8.43 -24.141 -19.859 1 96.62 35 ASP B N 1
ATOM 1466 C CA . ASP B 1 35 ? -9.141 -23.891 -18.609 1 96.62 35 ASP B CA 1
ATOM 1467 C C . ASP B 1 35 ? -9 -22.438 -18.172 1 96.62 35 ASP B C 1
ATOM 1469 O O . ASP B 1 35 ? -7.996 -22.062 -17.562 1 96.62 35 ASP B O 1
ATOM 1473 N N . LYS B 1 36 ? -10.008 -21.656 -18.391 1 96 36 LYS B N 1
ATOM 1474 C CA . LYS B 1 36 ? -9.969 -20.219 -18.156 1 96 36 LYS B CA 1
ATOM 1475 C C . LYS B 1 36 ? -9.828 -19.891 -16.672 1 96 36 LYS B C 1
ATOM 1477 O O . LYS B 1 36 ? -9.398 -18.797 -16.312 1 96 36 LYS B O 1
ATOM 1482 N N . SER B 1 37 ? -10.18 -20.844 -15.781 1 97.5 37 SER B N 1
ATOM 1483 C CA . SER B 1 37 ? -10.078 -20.609 -14.344 1 97.5 37 SER B CA 1
ATOM 1484 C C . SER B 1 37 ? -8.625 -20.531 -13.891 1 97.5 37 SER B C 1
ATOM 1486 O O . SER B 1 37 ? -8.344 -20.156 -12.758 1 97.5 37 SER B O 1
ATOM 1488 N N . GLN B 1 38 ? -7.715 -20.891 -14.734 1 98.12 38 GLN B N 1
ATOM 1489 C CA . GLN B 1 38 ? -6.301 -20.812 -14.383 1 98.12 38 GLN B CA 1
ATOM 1490 C C . GLN B 1 38 ? -5.641 -19.609 -15.062 1 98.12 38 GLN B C 1
ATOM 1492 O O . GLN B 1 38 ? -4.414 -19.5 -15.062 1 98.12 38 GLN B O 1
ATOM 1497 N N . HIS B 1 39 ? -6.41 -18.719 -15.727 1 97.38 39 HIS B N 1
ATOM 1498 C CA . HIS B 1 39 ? -5.895 -17.516 -16.359 1 97.38 39 HIS B CA 1
ATOM 1499 C C . HIS B 1 39 ? -5.949 -16.328 -15.414 1 97.38 39 HIS B C 1
ATOM 1501 O O . HIS B 1 39 ? -7.02 -15.969 -14.914 1 97.38 39 HIS B O 1
ATOM 1507 N N . TRP B 1 40 ? -4.828 -15.773 -15.266 1 97.38 40 TRP B N 1
ATOM 1508 C CA . TRP B 1 40 ? -4.691 -14.641 -14.359 1 97.38 40 TRP B CA 1
ATOM 1509 C C . TRP B 1 40 ? -4.18 -13.414 -15.094 1 97.38 40 TRP B C 1
ATOM 1511 O O . TRP B 1 40 ? -3.604 -13.523 -16.188 1 97.38 40 TRP B O 1
ATOM 1521 N N . ILE B 1 41 ? -4.48 -12.281 -14.453 1 95.5 41 ILE B N 1
ATOM 1522 C CA . ILE B 1 41 ? -3.939 -11 -14.891 1 95.5 41 ILE B CA 1
ATOM 1523 C C . ILE B 1 41 ? -3.092 -10.391 -13.773 1 95.5 41 ILE B C 1
ATOM 1525 O O . ILE B 1 41 ? -3.477 -10.43 -12.609 1 95.5 41 ILE B O 1
ATOM 1529 N N . GLN B 1 42 ? -1.974 -9.992 -14.148 1 95.12 42 GLN B N 1
ATOM 1530 C CA . GLN B 1 42 ? -1.162 -9.133 -13.297 1 95.12 42 GLN B CA 1
ATOM 1531 C C . GLN B 1 42 ? -1.423 -7.656 -13.602 1 95.12 42 GLN B C 1
ATOM 1533 O O . GLN B 1 42 ? -0.931 -7.125 -14.594 1 95.12 42 GLN B O 1
ATOM 1538 N N . ASP B 1 43 ? -2.166 -6.984 -12.727 1 93.44 43 ASP B N 1
ATOM 1539 C CA . ASP B 1 43 ? -2.564 -5.609 -13.016 1 93.44 43 ASP B CA 1
ATOM 1540 C C . ASP B 1 43 ? -1.607 -4.613 -12.367 1 93.44 43 ASP B C 1
ATOM 1542 O O . ASP B 1 43 ? -1.522 -4.539 -11.141 1 93.44 43 ASP B O 1
ATOM 1546 N N . PHE B 1 44 ? -0.993 -3.812 -13.156 1 93.75 44 PHE B N 1
ATOM 1547 C CA . PHE B 1 44 ? -0.09 -2.758 -12.711 1 93.75 44 PHE B CA 1
ATOM 1548 C C . PHE B 1 44 ? -0.746 -1.391 -12.844 1 93.75 44 PHE B C 1
ATOM 1550 O O . PHE B 1 44 ? -0.324 -0.426 -12.203 1 93.75 44 PHE B O 1
ATOM 1557 N N . ASP B 1 45 ? -1.726 -1.325 -13.641 1 90.12 45 ASP B N 1
ATOM 1558 C CA . ASP B 1 45 ? -2.234 -0.024 -14.062 1 90.12 45 ASP B CA 1
ATOM 1559 C C . ASP B 1 45 ? -2.965 0.676 -12.914 1 90.12 45 ASP B C 1
ATOM 1561 O O . ASP B 1 45 ? -2.682 1.837 -12.609 1 90.12 45 ASP B O 1
ATOM 1565 N N . LYS B 1 46 ? -3.883 0.008 -12.289 1 92.19 46 LYS B N 1
ATOM 1566 C CA . LYS B 1 46 ? -4.617 0.611 -11.18 1 92.19 46 LYS B CA 1
ATOM 1567 C C . LYS B 1 46 ? -3.688 0.906 -10.008 1 92.19 46 LYS B C 1
ATOM 1569 O O . LYS B 1 46 ? -3.961 1.798 -9.203 1 92.19 46 LYS B O 1
ATOM 1574 N N . VAL B 1 47 ? -2.625 0.147 -9.922 1 93.94 47 VAL B N 1
ATOM 1575 C CA . VAL B 1 47 ? -1.723 0.213 -8.781 1 93.94 47 VAL B CA 1
ATOM 1576 C C . VAL B 1 47 ? -0.776 1.401 -8.938 1 93.94 47 VAL B C 1
ATOM 1578 O O . VAL B 1 47 ? -0.305 1.962 -7.941 1 93.94 47 VAL B O 1
ATOM 1581 N N . GLY B 1 48 ? -0.559 1.81 -10.203 1 92.75 48 GLY B N 1
ATOM 1582 C CA . GLY B 1 48 ? 0.292 2.965 -10.445 1 92.75 48 GLY B CA 1
ATOM 1583 C C . GLY B 1 48 ? 1.766 2.674 -10.234 1 92.75 48 GLY B C 1
ATOM 1584 O O . GLY B 1 48 ? 2.273 1.649 -10.695 1 92.75 48 GLY B O 1
ATOM 1585 N N . LYS B 1 49 ? 2.469 3.592 -9.555 1 95.94 49 LYS B N 1
ATOM 1586 C CA . LYS B 1 49 ? 3.92 3.504 -9.43 1 95.94 49 LYS B CA 1
ATOM 1587 C C . LYS B 1 49 ? 4.32 2.998 -8.039 1 95.94 49 LYS B C 1
ATOM 1589 O O . LYS B 1 49 ? 5.473 3.141 -7.633 1 95.94 49 LYS B O 1
ATOM 1594 N N . VAL B 1 50 ? 3.451 2.395 -7.332 1 97.38 50 VAL B N 1
ATOM 1595 C CA . VAL B 1 50 ? 3.68 1.953 -5.961 1 97.38 50 VAL B CA 1
ATOM 1596 C C . VAL B 1 50 ? 4.598 0.733 -5.957 1 97.38 50 VAL B C 1
ATOM 1598 O O . VAL B 1 50 ? 4.449 -0.168 -6.785 1 97.38 50 VAL B O 1
ATOM 1601 N N . THR B 1 51 ? 5.578 0.748 -5.055 1 97.81 51 THR B N 1
ATOM 1602 C CA . THR B 1 51 ? 6.434 -0.405 -4.797 1 97.81 51 THR B CA 1
ATOM 1603 C C . THR B 1 51 ? 6.328 -0.838 -3.336 1 97.81 51 THR B C 1
ATOM 1605 O O . THR B 1 51 ? 5.832 -0.086 -2.494 1 97.81 51 THR B O 1
ATOM 1608 N N . ASP B 1 52 ? 6.738 -2.041 -3.133 1 98 52 ASP B N 1
ATOM 1609 C CA . ASP B 1 52 ? 7.035 -2.342 -1.734 1 98 52 ASP B CA 1
ATOM 1610 C C . ASP B 1 52 ? 8.266 -1.571 -1.255 1 98 52 ASP B C 1
ATOM 1612 O O . ASP B 1 52 ? 8.859 -0.805 -2.016 1 98 52 ASP B O 1
ATOM 1616 N N . ASP B 1 53 ? 8.594 -1.699 0.001 1 96.62 53 ASP B N 1
ATOM 1617 C CA . ASP B 1 53 ? 9.648 -0.872 0.585 1 96.62 53 ASP B CA 1
ATOM 1618 C C . ASP B 1 53 ? 11.031 -1.348 0.145 1 96.62 53 ASP B C 1
ATOM 1620 O O . ASP B 1 53 ? 12.039 -0.709 0.451 1 96.62 53 ASP B O 1
ATOM 1624 N N . GLN B 1 54 ? 11.094 -2.455 -0.678 1 96.69 54 GLN B N 1
ATOM 1625 C CA . GLN B 1 54 ? 12.352 -2.908 -1.263 1 96.69 54 GLN B CA 1
ATOM 1626 C C . GLN B 1 54 ? 12.461 -2.486 -2.725 1 96.69 54 GLN B C 1
ATOM 1628 O O . GLN B 1 54 ? 13.422 -2.852 -3.412 1 96.69 54 GLN B O 1
ATOM 1633 N N . GLY B 1 55 ? 11.469 -1.786 -3.182 1 95.62 55 GLY B N 1
ATOM 1634 C CA . GLY B 1 55 ? 11.539 -1.209 -4.516 1 95.62 55 GLY B CA 1
ATOM 1635 C C . GLY B 1 55 ? 10.906 -2.088 -5.578 1 95.62 55 GLY B C 1
ATOM 1636 O O . GLY B 1 55 ? 11.055 -1.826 -6.773 1 95.62 55 GLY B O 1
ATOM 1637 N N . ARG B 1 56 ? 10.195 -3.133 -5.184 1 97.44 56 ARG B N 1
ATOM 1638 C CA . ARG B 1 56 ? 9.547 -4.031 -6.133 1 97.44 56 ARG B CA 1
ATOM 1639 C C . ARG B 1 56 ? 8.148 -3.535 -6.488 1 97.44 56 ARG B C 1
ATOM 1641 O O . ARG B 1 56 ? 7.363 -3.182 -5.605 1 97.44 56 ARG B O 1
ATOM 1648 N N . ARG B 1 57 ? 7.812 -3.594 -7.73 1 97.25 57 ARG B N 1
ATOM 1649 C CA . ARG B 1 57 ? 6.543 -3.051 -8.211 1 97.25 57 ARG B CA 1
ATOM 1650 C C . ARG B 1 57 ? 5.363 -3.82 -7.629 1 97.25 57 ARG B C 1
ATOM 1652 O O . ARG B 1 57 ? 5.383 -5.051 -7.574 1 97.25 57 ARG B O 1
ATOM 1659 N N . ALA B 1 58 ? 4.438 -3.045 -7.207 1 98.5 58 ALA B N 1
ATOM 1660 C CA . ALA B 1 58 ? 3.201 -3.637 -6.703 1 98.5 58 ALA B CA 1
ATOM 1661 C C . ALA B 1 58 ? 2.25 -3.975 -7.848 1 98.5 58 ALA B C 1
ATOM 1663 O O . ALA B 1 58 ? 2.244 -3.299 -8.883 1 98.5 58 ALA B O 1
ATOM 1664 N N . PHE B 1 59 ? 1.448 -5.012 -7.648 1 97.19 59 PHE B N 1
ATOM 1665 C CA . PHE B 1 59 ? 0.429 -5.398 -8.617 1 97.19 59 PHE B CA 1
ATOM 1666 C C . PHE B 1 59 ? -0.716 -6.137 -7.938 1 97.19 59 PHE B C 1
ATOM 1668 O O . PHE B 1 59 ? -0.604 -6.527 -6.773 1 97.19 59 PHE B O 1
ATOM 1675 N N . SER B 1 60 ? -1.817 -6.262 -8.648 1 97.19 60 SER B N 1
ATOM 1676 C CA . SER B 1 60 ? -2.906 -7.152 -8.266 1 97.19 60 SER B CA 1
ATOM 1677 C C . SER B 1 60 ? -2.92 -8.414 -9.125 1 97.19 60 SER B C 1
ATOM 1679 O O . SER B 1 60 ? -2.588 -8.367 -10.312 1 97.19 60 SER B O 1
ATOM 1681 N N . LEU B 1 61 ? -3.225 -9.492 -8.531 1 97.44 61 LEU B N 1
ATOM 1682 C CA . LEU B 1 61 ? -3.451 -10.75 -9.242 1 97.44 61 LEU B CA 1
ATOM 1683 C C . LEU B 1 61 ? -4.941 -11.047 -9.359 1 97.44 61 LEU B C 1
ATOM 1685 O O . LEU B 1 61 ? -5.617 -11.242 -8.344 1 97.44 61 LEU B O 1
ATOM 1689 N N . VAL B 1 62 ? -5.383 -11.07 -10.594 1 97 62 VAL B N 1
ATOM 1690 C CA . VAL B 1 62 ? -6.82 -11.148 -10.852 1 97 62 VAL B CA 1
ATOM 1691 C C . VAL B 1 62 ? -7.113 -12.336 -11.766 1 97 62 VAL B C 1
ATOM 1693 O O . VAL B 1 62 ? -6.488 -12.484 -12.82 1 97 62 VAL B O 1
ATOM 1696 N N . ASN B 1 63 ? -7.957 -13.195 -11.281 1 97.06 63 ASN B N 1
ATOM 1697 C CA . ASN B 1 63 ? -8.383 -14.258 -12.188 1 97.06 63 ASN B CA 1
ATOM 1698 C C . ASN B 1 63 ? -9.266 -13.719 -13.305 1 97.06 63 ASN B C 1
ATOM 1700 O O . ASN B 1 63 ? -10.266 -13.047 -13.047 1 97.06 63 ASN B O 1
ATOM 1704 N N . ARG B 1 64 ? -8.906 -14.016 -14.453 1 93.25 64 ARG B N 1
ATOM 1705 C CA . ARG B 1 64 ? -9.562 -13.438 -15.617 1 93.25 64 ARG B CA 1
ATOM 1706 C C . ARG B 1 64 ? -10.992 -13.961 -15.75 1 93.25 64 ARG B C 1
ATOM 1708 O O . ARG B 1 64 ? -11.898 -13.211 -16.141 1 93.25 64 ARG B O 1
ATOM 1715 N N . ALA B 1 65 ? -11.227 -15.195 -15.5 1 93.81 65 ALA B N 1
ATOM 1716 C CA . ALA B 1 65 ? -12.531 -15.828 -15.688 1 93.81 65 ALA B CA 1
ATOM 1717 C C . ALA B 1 65 ? -13.547 -15.305 -14.68 1 93.81 65 ALA B C 1
ATOM 1719 O O . ALA B 1 65 ? -14.703 -15.062 -15.016 1 93.81 65 ALA B O 1
ATOM 1720 N N . THR B 1 66 ? -13.141 -15.172 -13.422 1 94.31 66 THR B N 1
ATOM 1721 C CA . THR B 1 66 ? -14.078 -14.82 -12.367 1 94.31 66 THR B CA 1
ATOM 1722 C C . THR B 1 66 ? -14.102 -13.305 -12.148 1 94.31 66 THR B C 1
ATOM 1724 O O . THR B 1 66 ? -15.047 -12.773 -11.57 1 94.31 66 THR B O 1
ATOM 1727 N N . GLY B 1 67 ? -13 -12.578 -12.539 1 94 67 GLY B N 1
ATOM 1728 C CA . GLY B 1 67 ? -12.867 -11.164 -12.242 1 94 67 GLY B CA 1
ATOM 1729 C C . GLY B 1 67 ? -12.531 -10.891 -10.789 1 94 67 GLY B C 1
ATOM 1730 O O . GLY B 1 67 ? -12.781 -9.797 -10.281 1 94 67 GLY B O 1
ATOM 1731 N N . GLN B 1 68 ? -12.047 -11.938 -10.086 1 97 68 GLN B N 1
ATOM 1732 C CA . GLN B 1 68 ? -11.75 -11.773 -8.664 1 97 68 GLN B CA 1
ATOM 1733 C C . GLN B 1 68 ? -10.242 -11.688 -8.43 1 97 68 GLN B C 1
ATOM 1735 O O . GLN B 1 68 ? -9.469 -12.367 -9.094 1 97 68 GLN B O 1
ATOM 1740 N N . ALA B 1 69 ? -9.875 -10.859 -7.488 1 97.5 69 ALA B N 1
ATOM 1741 C CA . ALA B 1 69 ? -8.477 -10.68 -7.105 1 97.5 69 ALA B CA 1
ATOM 1742 C C . ALA B 1 69 ? -8.148 -11.453 -5.836 1 97.5 69 ALA B C 1
ATOM 1744 O O . ALA B 1 69 ? -9.031 -11.719 -5.016 1 97.5 69 ALA B O 1
ATOM 1745 N N . LEU B 1 70 ? -6.875 -11.82 -5.727 1 98.5 70 LEU B N 1
ATOM 1746 C CA . LEU B 1 70 ? -6.367 -12.352 -4.465 1 98.5 70 LEU B CA 1
ATOM 1747 C C . LEU B 1 70 ? -6.316 -11.258 -3.4 1 98.5 70 LEU B C 1
ATOM 1749 O O . LEU B 1 70 ? -5.816 -10.156 -3.656 1 98.5 70 LEU B O 1
ATOM 1753 N N . VAL B 1 71 ? -6.855 -11.555 -2.195 1 98.5 71 VAL B N 1
ATOM 1754 C CA . VAL B 1 71 ? -6.902 -10.609 -1.085 1 98.5 71 VAL B CA 1
ATOM 1755 C C . VAL B 1 71 ? -6.215 -11.219 0.138 1 98.5 71 VAL B C 1
ATOM 1757 O O . VAL B 1 71 ? -6.484 -12.359 0.505 1 98.5 71 VAL B O 1
ATOM 1760 N N . SER B 1 72 ? -5.332 -10.469 0.731 1 98.56 72 SER B N 1
ATOM 1761 C CA . SER B 1 72 ? -4.641 -10.93 1.932 1 98.56 72 SER B CA 1
ATOM 1762 C C . SER B 1 72 ? -5.234 -10.297 3.188 1 98.56 72 SER B C 1
ATOM 1764 O O . SER B 1 72 ? -5.336 -9.07 3.283 1 98.56 72 SER B O 1
ATOM 1766 N N . LYS B 1 73 ? -5.59 -11.062 4.141 1 96.81 73 LYS B N 1
ATOM 1767 C CA . LYS B 1 73 ? -6 -10.695 5.492 1 96.81 73 LYS B CA 1
ATOM 1768 C C . LYS B 1 73 ? -5.219 -11.484 6.539 1 96.81 73 LYS B C 1
ATOM 1770 O O . LYS B 1 73 ? -5.723 -12.469 7.09 1 96.81 73 LYS B O 1
ATOM 1775 N N . GLY B 1 74 ? -4.031 -10.914 6.875 1 95.31 74 GLY B N 1
ATOM 1776 C CA . GLY B 1 74 ? -3.131 -11.734 7.664 1 95.31 74 GLY B CA 1
ATOM 1777 C C . GLY B 1 74 ? -2.697 -13 6.945 1 95.31 74 GLY B C 1
ATOM 1778 O O . GLY B 1 74 ? -2.156 -12.938 5.84 1 95.31 74 GLY B O 1
ATOM 1779 N N . PHE B 1 75 ? -3.076 -14.141 7.52 1 97.31 75 PHE B N 1
ATOM 1780 C CA . PHE B 1 75 ? -2.744 -15.414 6.898 1 97.31 75 PHE B CA 1
ATOM 1781 C C . PHE B 1 75 ? -3.922 -15.945 6.086 1 97.31 75 PHE B C 1
ATOM 1783 O O . PHE B 1 75 ? -3.799 -16.953 5.387 1 97.31 75 PHE B O 1
ATOM 1790 N N . ASN B 1 76 ? -4.992 -15.266 6.16 1 97.31 76 ASN B N 1
ATOM 1791 C CA . ASN B 1 76 ? -6.164 -15.664 5.387 1 97.31 76 ASN B CA 1
ATOM 1792 C C . ASN B 1 76 ? -6.133 -15.07 3.979 1 97.31 76 ASN B C 1
ATOM 1794 O O . ASN B 1 76 ? -5.805 -13.898 3.801 1 97.31 76 ASN B O 1
ATOM 1798 N N . MET B 1 77 ? -6.398 -15.883 3.041 1 98.19 77 MET B N 1
ATOM 1799 C CA . MET B 1 77 ? -6.52 -15.43 1.656 1 98.19 77 MET B CA 1
ATOM 1800 C C . MET B 1 77 ? -7.965 -15.516 1.182 1 98.19 77 MET B C 1
ATOM 1802 O O . MET B 1 77 ? -8.633 -16.531 1.385 1 98.19 77 MET B O 1
ATOM 1806 N N . GLU B 1 78 ? -8.43 -14.453 0.65 1 98.12 78 GLU B N 1
ATOM 1807 C CA . GLU B 1 78 ? -9.781 -14.375 0.12 1 98.12 78 GLU B CA 1
ATOM 1808 C C . GLU B 1 78 ? -9.781 -13.938 -1.342 1 98.12 78 GLU B C 1
ATOM 1810 O O . GLU B 1 78 ? -8.719 -13.648 -1.905 1 98.12 78 GLU B O 1
ATOM 1815 N N . LEU B 1 79 ? -10.93 -14.086 -1.939 1 98.12 79 LEU B N 1
ATOM 1816 C CA . LEU B 1 79 ? -11.195 -13.547 -3.268 1 98.12 79 LEU B CA 1
ATOM 1817 C C . LEU B 1 79 ? -12.219 -12.422 -3.203 1 98.12 79 LEU B C 1
ATOM 1819 O O . LEU B 1 79 ? -13.18 -12.492 -2.438 1 98.12 79 LEU B O 1
ATOM 1823 N N . ALA B 1 80 ? -12.016 -11.422 -3.93 1 96.81 80 ALA B N 1
ATOM 1824 C CA . ALA B 1 80 ? -12.977 -10.32 -4.008 1 96.81 80 ALA B CA 1
ATOM 1825 C C . ALA B 1 80 ? -13.109 -9.812 -5.438 1 96.81 80 ALA B C 1
ATOM 1827 O O . ALA B 1 80 ? -12.172 -9.922 -6.234 1 96.81 80 ALA B O 1
ATOM 1828 N N . ASP B 1 81 ? -14.258 -9.203 -5.719 1 95.5 81 ASP B N 1
ATOM 1829 C CA . ASP B 1 81 ? -14.484 -8.625 -7.039 1 95.5 81 ASP B CA 1
ATOM 1830 C C . ASP B 1 81 ? -13.484 -7.508 -7.332 1 95.5 81 ASP B C 1
ATOM 1832 O O . ASP B 1 81 ? -13.227 -6.66 -6.473 1 95.5 81 ASP B O 1
ATOM 1836 N N . TYR B 1 82 ? -12.914 -7.727 -8.414 1 94.25 82 TYR B N 1
ATOM 1837 C CA . TYR B 1 82 ? -11.938 -6.754 -8.891 1 94.25 82 TYR B CA 1
ATOM 1838 C C . TYR B 1 82 ? -12.484 -5.965 -10.07 1 94.25 82 TYR B C 1
ATOM 1840 O O . TYR B 1 82 ? -12.555 -6.473 -11.195 1 94.25 82 TYR B O 1
ATOM 1848 N N . LYS B 1 83 ? -13.25 -4.938 -9.828 1 75.25 83 LYS B N 1
ATOM 1849 C CA . LYS B 1 83 ? -13.961 -4.199 -10.867 1 75.25 83 LYS B CA 1
ATOM 1850 C C . LYS B 1 83 ? -12.992 -3.457 -11.781 1 75.25 83 LYS B C 1
ATOM 1852 O O . LYS B 1 83 ? -11.93 -3.016 -11.336 1 75.25 83 LYS B O 1
ATOM 1857 N N . GLY B 1 84 ? -13.133 -3.607 -13 1 67.88 84 GLY B N 1
ATOM 1858 C CA . GLY B 1 84 ? -12.32 -2.932 -13.992 1 67.88 84 GLY B CA 1
ATOM 1859 C C . GLY B 1 84 ? -12.555 -1.435 -14.039 1 67.88 84 GLY B C 1
ATOM 1860 O O . GLY B 1 84 ? -13.312 -0.893 -13.234 1 67.88 84 GLY B O 1
ATOM 1861 N N . GLY B 1 85 ? -11.695 -0.703 -14.711 1 65.81 85 GLY B N 1
ATOM 1862 C CA . GLY B 1 85 ? -11.875 0.708 -15.016 1 65.81 85 GLY B CA 1
ATOM 1863 C C . GLY B 1 85 ? -11.289 1.624 -13.953 1 65.81 85 GLY B C 1
ATOM 1864 O O . GLY B 1 85 ? -10.133 1.477 -13.562 1 65.81 85 GLY B O 1
ATOM 1865 N N . HIS B 1 86 ? -12.195 2.455 -13.508 1 71.25 86 HIS B N 1
ATOM 1866 C CA . HIS B 1 86 ? -11.789 3.557 -12.641 1 71.25 86 HIS B CA 1
ATOM 1867 C C . HIS B 1 86 ? -11.992 3.207 -11.172 1 71.25 86 HIS B C 1
ATOM 1869 O O . HIS B 1 86 ? -11.883 4.074 -10.305 1 71.25 86 HIS B O 1
ATOM 1875 N N . GLU B 1 87 ? -12.156 1.921 -11.039 1 86.56 87 GLU B N 1
ATOM 1876 C CA . GLU B 1 87 ? -12.453 1.565 -9.656 1 86.56 87 GLU B CA 1
ATOM 1877 C C . GLU B 1 87 ? -11.18 1.481 -8.82 1 86.56 87 GLU B C 1
ATOM 1879 O O . GLU B 1 87 ? -10.102 1.178 -9.352 1 86.56 87 GLU B O 1
ATOM 1884 N N . ARG B 1 88 ? -11.305 1.74 -7.648 1 93.81 88 ARG B N 1
ATOM 1885 C CA . ARG B 1 88 ? -10.219 1.741 -6.676 1 93.81 88 ARG B CA 1
ATOM 1886 C C . ARG B 1 88 ? -9.812 0.319 -6.309 1 93.81 88 ARG B C 1
ATOM 1888 O O . ARG B 1 88 ? -10.57 -0.627 -6.527 1 93.81 88 ARG B O 1
ATOM 1895 N N . VAL B 1 89 ? -8.562 0.171 -5.961 1 96.06 89 VAL B N 1
ATOM 1896 C CA . VAL B 1 89 ? -8.016 -1.114 -5.543 1 96.06 89 VAL B CA 1
ATOM 1897 C C . VAL B 1 89 ? -7.504 -1.015 -4.105 1 96.06 89 VAL B C 1
ATOM 1899 O O . VAL B 1 89 ? -6.723 -0.117 -3.779 1 96.06 89 VAL B O 1
ATOM 1902 N N . LYS B 1 90 ? -7.926 -1.941 -3.279 1 97.19 90 LYS B N 1
ATOM 1903 C CA . LYS B 1 90 ? -7.539 -1.942 -1.87 1 97.19 90 LYS B CA 1
ATOM 1904 C C . LYS B 1 90 ? -6.113 -2.453 -1.691 1 97.19 90 LYS B C 1
ATOM 1906 O O . LYS B 1 90 ? -5.672 -3.35 -2.414 1 97.19 90 LYS B O 1
ATOM 1911 N N . LEU B 1 9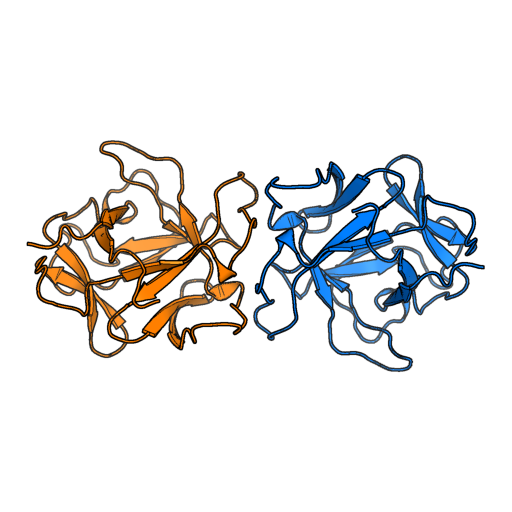1 ? -5.488 -1.938 -0.654 1 98.56 91 LEU B N 1
ATOM 1912 C CA . LEU B 1 91 ? -4.133 -2.348 -0.308 1 98.56 91 LEU B CA 1
ATOM 1913 C C . LEU B 1 91 ? -4.059 -3.855 -0.097 1 98.56 91 LEU B C 1
ATOM 1915 O O . LEU B 1 91 ? -3.057 -4.488 -0.442 1 98.56 91 LEU B O 1
ATOM 1919 N N . SER B 1 92 ? -5.086 -4.473 0.416 1 98.44 92 SER B N 1
ATOM 1920 C CA . SER B 1 92 ? -5.113 -5.898 0.725 1 98.44 92 SER B CA 1
ATOM 1921 C C . SER B 1 92 ? -5.105 -6.738 -0.547 1 98.44 92 SER B C 1
ATOM 1923 O O . SER B 1 92 ? -4.902 -7.953 -0.493 1 98.44 92 SER B O 1
ATOM 1925 N N . MET B 1 93 ? -5.227 -6.121 -1.707 1 98.19 93 MET B N 1
ATOM 1926 C CA . MET B 1 93 ? -5.234 -6.82 -2.99 1 98.19 93 MET B CA 1
ATOM 1927 C C . MET B 1 93 ? -3.869 -6.734 -3.662 1 98.19 93 MET B C 1
ATOM 1929 O O . MET B 1 93 ? -3.699 -7.195 -4.793 1 98.19 93 MET B O 1
ATOM 1933 N N . LEU B 1 94 ? -2.891 -6.152 -2.996 1 98.75 94 LEU B N 1
ATOM 1934 C CA . LEU B 1 94 ? -1.628 -5.855 -3.664 1 98.75 94 LEU B CA 1
ATOM 1935 C C . LEU B 1 94 ? -0.534 -6.816 -3.215 1 98.75 94 LEU B C 1
ATOM 1937 O O . LEU B 1 94 ? -0.451 -7.16 -2.033 1 98.75 94 LEU B O 1
ATOM 1941 N N . TRP B 1 95 ? 0.274 -7.188 -4.152 1 98.88 95 TRP B N 1
ATOM 1942 C CA . TRP B 1 95 ? 1.389 -8.117 -4.02 1 98.88 95 TRP B CA 1
ATOM 1943 C C . TRP B 1 95 ? 2.637 -7.574 -4.707 1 98.88 95 TRP B C 1
ATOM 1945 O O . TRP B 1 95 ? 2.559 -6.621 -5.488 1 98.88 95 TRP B O 1
ATOM 1955 N N . SER B 1 96 ? 3.713 -8.078 -4.418 1 98.69 96 SER B N 1
ATOM 1956 C CA . SER B 1 96 ? 4.957 -7.84 -5.145 1 98.69 96 SER B CA 1
ATOM 1957 C C . SER B 1 96 ? 5.762 -9.125 -5.289 1 98.69 96 SER B C 1
ATOM 1959 O O . SER B 1 96 ? 5.484 -10.117 -4.613 1 98.69 96 SER B O 1
ATOM 1961 N N . LEU B 1 97 ? 6.738 -9.141 -6.262 1 98.25 97 LEU B N 1
ATOM 1962 C CA . LEU B 1 97 ? 7.609 -10.297 -6.445 1 98.25 97 LEU B CA 1
ATOM 1963 C C . LEU B 1 97 ? 8.914 -10.125 -5.668 1 98.25 97 LEU B C 1
ATOM 1965 O O . LEU B 1 97 ? 9.477 -9.031 -5.633 1 98.25 97 LEU B O 1
ATOM 1969 N N . GLY B 1 98 ? 9.266 -11.164 -4.941 1 97.5 98 GLY B N 1
ATOM 1970 C CA . GLY B 1 98 ? 10.609 -11.195 -4.398 1 97.5 98 GLY B CA 1
ATOM 1971 C C . GLY B 1 98 ? 11.68 -11.344 -5.469 1 97.5 98 GLY B C 1
ATOM 1972 O O . GLY B 1 98 ? 11.383 -11.297 -6.664 1 97.5 98 GLY B O 1
ATOM 1973 N N . VAL B 1 99 ? 12.859 -11.398 -5.047 1 95.25 99 VAL B N 1
ATOM 1974 C CA . VAL B 1 99 ? 13.977 -11.625 -5.965 1 95.25 99 VAL B CA 1
ATOM 1975 C C . VAL B 1 99 ? 13.797 -12.953 -6.684 1 95.25 99 VAL B C 1
ATOM 1977 O O . VAL B 1 99 ? 13.305 -13.922 -6.098 1 95.25 99 VAL B O 1
ATOM 1980 N N . LYS B 1 100 ? 14.117 -12.844 -7.965 1 93.56 100 LYS B N 1
ATOM 1981 C CA . LYS B 1 100 ? 14.086 -14.102 -8.711 1 93.56 100 LYS B CA 1
ATOM 1982 C C . LYS B 1 100 ? 15.156 -15.062 -8.219 1 93.56 100 LYS B C 1
ATOM 1984 O O . LYS B 1 100 ? 16.312 -14.68 -8.07 1 93.56 100 LYS B O 1
ATOM 1989 N N . LEU B 1 101 ? 14.648 -16.125 -7.918 1 89 101 LEU B N 1
ATOM 1990 C CA . LEU B 1 101 ? 15.555 -17.172 -7.461 1 89 101 LEU B CA 1
ATOM 1991 C C . LEU B 1 101 ? 15.695 -18.266 -8.516 1 89 101 LEU B C 1
ATOM 1993 O O . LEU B 1 101 ? 15.211 -18.125 -9.641 1 89 101 LEU B O 1
ATOM 1997 N N . ASP B 1 102 ? 16.422 -19.344 -8.281 1 75.69 102 ASP B N 1
ATOM 1998 C CA . ASP B 1 102 ? 16.781 -20.453 -9.156 1 75.69 102 ASP B CA 1
ATOM 1999 C C . ASP B 1 102 ? 15.641 -20.797 -10.109 1 75.69 102 ASP B C 1
ATOM 2001 O O . ASP B 1 102 ? 14.578 -21.25 -9.68 1 75.69 102 ASP B O 1
ATOM 2005 N N . GLY B 1 103 ? 15.898 -20.688 -11.461 1 83 103 GLY B N 1
ATOM 2006 C CA . GLY B 1 103 ? 14.961 -21.078 -12.5 1 83 103 GLY B CA 1
ATOM 2007 C C . GLY B 1 103 ? 13.906 -20.031 -12.789 1 83 103 GLY B C 1
ATOM 2008 O O . GLY B 1 103 ? 12.867 -20.328 -13.375 1 83 103 GLY B O 1
ATOM 2009 N N . GLY B 1 104 ? 14.031 -18.828 -12.156 1 90.62 104 GLY B N 1
ATOM 2010 C CA . GLY B 1 104 ? 13.109 -17.766 -12.5 1 90.62 104 GLY B CA 1
ATOM 2011 C C . GLY B 1 104 ? 11.914 -17.672 -11.562 1 90.62 104 GLY B C 1
ATOM 2012 O O . GLY B 1 104 ? 10.961 -16.938 -11.836 1 90.62 104 GLY B O 1
ATOM 2013 N N . PHE B 1 105 ? 11.953 -18.438 -10.492 1 97.12 105 PHE B N 1
ATOM 2014 C CA . PHE B 1 105 ? 10.867 -18.453 -9.516 1 97.12 105 PHE B CA 1
ATOM 2015 C C . PHE B 1 105 ? 11.102 -17.406 -8.43 1 97.12 105 PHE B C 1
ATOM 2017 O O . PHE B 1 105 ? 12.25 -17.078 -8.117 1 97.12 105 PHE B O 1
ATOM 2024 N N . SER B 1 106 ? 10.086 -16.906 -7.953 1 98.06 106 SER B N 1
ATOM 2025 C CA . SER B 1 106 ? 10.141 -15.898 -6.895 1 98.06 106 SER B CA 1
ATOM 2026 C C . SER B 1 106 ? 9 -16.078 -5.898 1 98.06 106 SER B C 1
ATOM 2028 O O . SER B 1 106 ? 7.984 -16.688 -6.219 1 98.06 106 SER B O 1
ATOM 2030 N N . GLU B 1 107 ? 9.227 -15.578 -4.734 1 98.12 107 GLU B N 1
ATOM 2031 C CA . GLU B 1 107 ? 8.094 -15.422 -3.826 1 98.12 107 GLU B CA 1
ATOM 2032 C C . GLU B 1 107 ? 7.109 -14.383 -4.348 1 98.12 107 GLU B C 1
ATOM 2034 O O . GLU B 1 107 ? 7.516 -13.375 -4.93 1 98.12 107 GLU B O 1
ATOM 2039 N N . VAL B 1 108 ? 5.852 -14.625 -4.254 1 98.69 108 VAL B N 1
ATOM 2040 C CA . VAL B 1 108 ? 4.797 -13.625 -4.359 1 98.69 108 VAL B CA 1
ATOM 2041 C C . VAL B 1 108 ? 4.414 -13.125 -2.967 1 98.69 108 VAL B C 1
ATOM 2043 O O . VAL B 1 108 ? 3.85 -13.875 -2.166 1 98.69 108 VAL B O 1
ATOM 2046 N N . ARG B 1 109 ? 4.691 -11.891 -2.664 1 98.81 109 ARG B N 1
ATOM 2047 C CA . ARG B 1 109 ? 4.676 -11.398 -1.291 1 98.81 109 ARG B CA 1
ATOM 2048 C C . ARG B 1 109 ? 3.506 -10.445 -1.064 1 98.81 109 ARG B C 1
ATOM 2050 O O . ARG B 1 109 ? 3.168 -9.648 -1.94 1 98.81 109 ARG B O 1
ATOM 2057 N N . VAL B 1 110 ? 2.924 -10.562 0.107 1 98.81 110 VAL B N 1
ATOM 2058 C CA . VAL B 1 110 ? 1.944 -9.562 0.526 1 98.81 110 VAL B CA 1
ATOM 2059 C C . VAL B 1 110 ? 2.607 -8.188 0.604 1 98.81 110 VAL B C 1
ATOM 2061 O O . VAL B 1 110 ? 3.602 -8.008 1.311 1 98.81 110 VA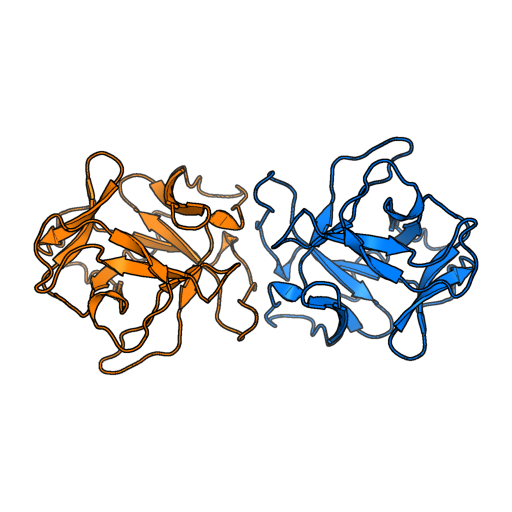L B O 1
ATOM 2064 N N . LEU B 1 111 ? 2.043 -7.227 -0.09 1 98.75 111 LEU B N 1
ATOM 2065 C CA . LEU B 1 111 ? 2.727 -5.945 -0.237 1 98.75 111 LEU B CA 1
ATOM 2066 C C . LEU B 1 111 ? 2.961 -5.297 1.123 1 98.75 111 LEU B C 1
ATOM 2068 O O . LEU B 1 111 ? 4.035 -4.75 1.377 1 98.75 111 LEU B O 1
ATOM 2072 N N . ARG B 1 112 ? 1.963 -5.363 2.025 1 97.81 112 ARG B N 1
ATOM 2073 C CA . ARG B 1 112 ? 2.043 -4.621 3.281 1 97.81 112 ARG B CA 1
ATOM 2074 C C . ARG B 1 112 ? 2.869 -5.379 4.312 1 97.81 112 ARG B C 1
ATOM 2076 O O . ARG B 1 112 ? 3.178 -4.848 5.383 1 97.81 112 ARG B O 1
ATOM 2083 N N . ASN B 1 113 ? 3.166 -6.602 4.066 1 97.38 113 ASN B N 1
ATOM 2084 C CA . ASN B 1 113 ? 3.957 -7.449 4.949 1 97.38 113 ASN B CA 1
ATOM 2085 C C . ASN B 1 113 ? 4.758 -8.484 4.168 1 97.38 113 ASN B C 1
ATOM 2087 O O . ASN B 1 113 ? 4.27 -9.586 3.91 1 97.38 113 ASN B O 1
ATOM 2091 N N . LEU B 1 114 ? 5.961 -8.18 3.904 1 98.25 114 LEU B N 1
ATOM 2092 C CA . LEU B 1 114 ? 6.77 -8.961 2.973 1 98.25 114 LEU B CA 1
ATOM 2093 C C . LEU B 1 114 ? 7.156 -10.305 3.578 1 98.25 114 LEU B C 1
ATOM 2095 O O . LEU B 1 114 ? 7.688 -11.172 2.881 1 98.25 114 LEU B O 1
ATOM 2099 N N . ALA B 1 115 ? 6.914 -10.516 4.852 1 98.25 115 ALA B N 1
ATOM 2100 C CA . ALA B 1 115 ? 7.199 -11.789 5.504 1 98.25 115 ALA B CA 1
ATOM 2101 C C . ALA B 1 115 ? 6.09 -12.797 5.23 1 98.25 115 ALA B C 1
ATOM 2103 O O . ALA B 1 115 ? 6.188 -13.961 5.637 1 98.25 115 ALA B O 1
ATOM 2104 N N . ARG B 1 116 ? 5.051 -12.398 4.598 1 98.5 116 ARG B N 1
ATOM 2105 C CA . ARG B 1 116 ? 3.945 -13.266 4.207 1 98.5 116 ARG B CA 1
ATOM 2106 C C . ARG B 1 116 ? 3.9 -13.445 2.691 1 98.5 116 ARG B C 1
ATOM 2108 O O . ARG B 1 116 ? 3.92 -12.469 1.945 1 98.5 116 ARG B O 1
ATOM 2115 N N . THR B 1 117 ? 3.848 -14.672 2.279 1 98.62 117 THR B N 1
ATOM 2116 C CA . THR B 1 117 ? 3.949 -14.961 0.854 1 98.62 117 THR B CA 1
ATOM 2117 C C . THR B 1 117 ? 2.9 -15.992 0.438 1 98.62 117 THR B C 1
ATOM 2119 O O . THR B 1 117 ? 2.309 -16.656 1.288 1 98.62 117 THR B O 1
ATOM 2122 N N . LEU B 1 118 ? 2.643 -16.031 -0.822 1 98.62 118 LEU B N 1
ATOM 2123 C CA . LEU B 1 118 ? 1.838 -17.094 -1.416 1 98.62 118 LEU B CA 1
ATOM 2124 C C . LEU B 1 118 ? 2.549 -18.438 -1.312 1 98.62 118 LEU B C 1
ATOM 2126 O O . LEU B 1 118 ? 3.752 -18.531 -1.567 1 98.62 118 LEU B O 1
ATOM 2130 N N . ASN B 1 119 ? 1.829 -19.438 -0.862 1 98.38 119 ASN B N 1
ATOM 2131 C CA . ASN B 1 119 ? 2.369 -20.781 -0.679 1 98.38 119 ASN B CA 1
ATOM 2132 C C . ASN B 1 119 ? 1.396 -21.859 -1.173 1 98.38 119 ASN B C 1
ATOM 2134 O O . ASN B 1 119 ? 0.18 -21.672 -1.107 1 98.38 119 ASN B O 1
ATOM 2138 N N . ALA B 1 120 ? 1.954 -22.859 -1.718 1 98.38 120 ALA B N 1
ATOM 2139 C CA . ALA B 1 120 ? 1.177 -24.094 -1.828 1 98.38 120 ALA B CA 1
ATOM 2140 C C . ALA B 1 120 ? 1.073 -24.797 -0.479 1 98.38 120 ALA B C 1
ATOM 2142 O O . ALA B 1 120 ? 2.082 -25.234 0.08 1 98.38 120 ALA B O 1
ATOM 2143 N N . LEU B 1 121 ? -0.135 -24.906 0.197 1 96.5 121 LEU B N 1
ATOM 2144 C CA . LEU B 1 121 ? -0.347 -25.312 1.58 1 96.5 121 LEU B CA 1
ATOM 2145 C C . LEU B 1 121 ? -0.486 -26.828 1.682 1 96.5 121 LEU B C 1
ATOM 2147 O O . LEU B 1 121 ? -0.888 -27.344 2.723 1 96.5 121 LEU B O 1
ATOM 2151 N N . GLY B 1 122 ? 0.106 -27.547 0.881 1 85.5 122 GLY B N 1
ATOM 2152 C CA . GLY B 1 122 ? 0.04 -29 0.949 1 85.5 122 GLY B CA 1
ATOM 2153 C C . GLY B 1 122 ? 1.355 -29.641 1.354 1 85.5 122 GLY B C 1
ATOM 2154 O O . GLY B 1 122 ? 2.352 -28.938 1.559 1 85.5 122 GLY B O 1
ATOM 2155 N N . GLY B 1 123 ? 1.415 -30.797 1.876 1 81.12 123 GLY B N 1
ATOM 2156 C CA . GLY B 1 123 ? 2.629 -31.547 2.139 1 81.12 123 GLY B CA 1
ATOM 2157 C C . GLY B 1 123 ? 3.387 -31.922 0.878 1 81.12 123 GLY B C 1
ATOM 2158 O O . GLY B 1 123 ? 2.881 -31.734 -0.231 1 81.12 123 GLY B O 1
ATOM 2159 N N . SER B 1 124 ? 4.727 -32.094 0.96 1 85.25 124 SER B N 1
ATOM 2160 C CA . SER B 1 124 ? 5.516 -32.625 -0.14 1 85.25 124 SER B CA 1
ATOM 2161 C C . SER B 1 124 ? 5.188 -34.094 -0.386 1 85.25 124 SER B C 1
ATOM 2163 O O . SER B 1 124 ? 5.102 -34.906 0.557 1 85.25 124 SER B O 1
ATOM 2165 N N . PRO B 1 125 ? 4.891 -34.5 -1.528 1 93.56 125 PRO B N 1
ATOM 2166 C CA . PRO B 1 125 ? 4.926 -33.719 -2.764 1 93.56 125 PRO B CA 1
ATOM 2167 C C . PRO B 1 125 ? 3.645 -32.938 -2.99 1 93.56 125 PRO B C 1
ATOM 2169 O O . PRO B 1 125 ? 2.566 -33.344 -2.559 1 93.56 125 PRO B O 1
ATOM 2172 N N . ILE B 1 126 ? 3.705 -31.781 -3.654 1 97.06 126 ILE B N 1
ATOM 2173 C CA . ILE B 1 126 ? 2.551 -30.969 -4.023 1 97.06 126 ILE B CA 1
ATOM 2174 C C . ILE B 1 126 ? 1.743 -31.688 -5.105 1 97.06 126 ILE B C 1
ATOM 2176 O O . ILE B 1 126 ? 2.295 -32.094 -6.129 1 97.06 126 ILE B O 1
ATOM 2180 N N . LYS B 1 127 ? 0.503 -31.859 -4.812 1 96.44 127 LYS B N 1
ATOM 2181 C CA . LYS B 1 127 ? -0.372 -32.594 -5.734 1 96.44 127 LYS B CA 1
ATOM 2182 C C . LYS B 1 127 ? -1.526 -31.703 -6.199 1 96.44 127 LYS B C 1
ATOM 2184 O O . LYS B 1 127 ? -1.694 -30.578 -5.707 1 96.44 127 LYS B O 1
ATOM 2189 N N . GLU B 1 128 ? -2.229 -32.188 -7.164 1 96.75 128 GLU B N 1
ATOM 2190 C CA . GLU B 1 128 ? -3.451 -31.516 -7.617 1 96.75 128 GLU B CA 1
ATOM 2191 C C . GLU B 1 128 ? -4.418 -31.297 -6.457 1 96.75 128 GLU B C 1
ATOM 2193 O O . GLU B 1 128 ? -4.488 -32.125 -5.535 1 96.75 128 GLU B O 1
ATOM 2198 N N . GLU B 1 129 ? -5.113 -30.172 -6.488 1 96.75 129 GLU B N 1
ATOM 2199 C CA . GLU B 1 129 ? -6.152 -29.781 -5.539 1 96.75 129 GLU B CA 1
ATOM 2200 C C . GLU B 1 129 ? -5.543 -29.266 -4.238 1 96.75 129 GLU B C 1
ATOM 2202 O O . GLU B 1 129 ? -6.258 -29.047 -3.256 1 96.75 129 GLU B O 1
ATOM 2207 N N . THR B 1 130 ? -4.211 -29.125 -4.281 1 98.06 130 THR B N 1
ATOM 2208 C CA . THR B 1 130 ? -3.562 -28.469 -3.15 1 98.06 130 THR B CA 1
ATOM 2209 C C . THR B 1 130 ? -4.035 -27.016 -3.023 1 98.06 130 THR B C 1
ATOM 2211 O O . THR B 1 130 ? -4.117 -26.297 -4.02 1 98.06 130 THR B O 1
ATOM 2214 N N . ASP B 1 131 ? -4.375 -26.609 -1.836 1 98.06 131 ASP B N 1
ATOM 2215 C CA . ASP B 1 131 ? -4.766 -25.234 -1.584 1 98.06 131 ASP B CA 1
ATOM 2216 C C . ASP B 1 131 ? -3.578 -24.281 -1.753 1 98.06 131 ASP B C 1
ATOM 2218 O O . ASP B 1 131 ? -2.457 -24.609 -1.354 1 98.06 131 ASP B O 1
ATOM 2222 N N . VAL B 1 132 ? -3.82 -23.188 -2.322 1 98.62 132 VAL B N 1
ATOM 2223 C CA . VAL B 1 132 ? -2.883 -22.062 -2.328 1 98.62 132 VAL B CA 1
ATOM 2224 C C . VAL B 1 132 ? -3.295 -21.031 -1.271 1 98.62 132 VAL B C 1
ATOM 2226 O O . VAL B 1 132 ? -4.473 -20.703 -1.149 1 98.62 132 VAL B O 1
ATOM 2229 N N . GLY B 1 133 ? -2.398 -20.594 -0.451 1 98.56 133 GLY B N 1
ATOM 2230 C CA . GLY B 1 133 ? -2.693 -19.625 0.597 1 98.56 133 GLY B CA 1
ATOM 2231 C C . GLY B 1 133 ? -1.475 -18.844 1.046 1 98.56 133 GLY B C 1
ATOM 2232 O O . GLY B 1 133 ? -0.433 -18.875 0.387 1 98.56 133 GLY B O 1
ATOM 2233 N N . ILE B 1 134 ? -1.668 -18.078 2.07 1 98.75 134 ILE B N 1
ATOM 2234 C CA . ILE B 1 134 ? -0.614 -17.219 2.592 1 98.75 134 ILE B CA 1
ATOM 2235 C C . ILE B 1 134 ? 0.069 -17.891 3.777 1 98.75 134 ILE B C 1
ATOM 2237 O O . ILE B 1 134 ? -0.597 -18.484 4.629 1 98.75 134 ILE B O 1
ATOM 2241 N N . PHE B 1 135 ? 1.296 -17.891 3.777 1 98.44 135 PHE B N 1
ATOM 2242 C CA . PHE B 1 135 ? 2.133 -18.375 4.867 1 98.44 135 PHE B CA 1
ATOM 2243 C C . PHE B 1 135 ? 3.391 -17.531 5.004 1 98.44 135 PHE B C 1
ATOM 2245 O O . PHE B 1 135 ? 3.557 -16.531 4.293 1 98.44 135 PHE B O 1
ATOM 2252 N N . ASN B 1 136 ? 4.199 -17.859 5.996 1 98.31 136 ASN B N 1
ATOM 2253 C CA . ASN B 1 136 ? 5.453 -17.141 6.184 1 98.31 136 ASN B CA 1
ATOM 2254 C C . ASN B 1 136 ? 6.383 -17.312 4.988 1 98.31 136 ASN B C 1
ATOM 2256 O O . ASN B 1 136 ? 6.324 -18.328 4.289 1 98.31 136 ASN B O 1
ATOM 2260 N N . SER B 1 137 ? 7.113 -16.328 4.75 1 98.06 137 SER B N 1
ATOM 2261 C CA . SER B 1 137 ? 8.156 -16.391 3.732 1 98.06 137 SER B CA 1
ATOM 2262 C C . SER B 1 137 ? 9.117 -17.547 3.982 1 98.06 137 SER B C 1
ATOM 2264 O O . SER B 1 137 ? 9.633 -17.703 5.09 1 98.06 137 SER B O 1
ATOM 2266 N N . GLU B 1 138 ? 9.273 -18.359 3.016 1 96 138 GLU B N 1
ATOM 2267 C CA . GLU B 1 138 ? 10.219 -19.469 2.992 1 96 138 GLU B CA 1
ATOM 2268 C C . GLU B 1 138 ? 10.938 -19.547 1.647 1 96 138 GLU B C 1
ATOM 2270 O O . GLU B 1 138 ? 10.773 -20.531 0.912 1 96 138 GLU B O 1
ATOM 2275 N N . PRO B 1 139 ? 11.789 -18.625 1.364 1 94.75 139 PRO B N 1
ATOM 2276 C CA . PRO B 1 139 ? 12.352 -18.469 0.02 1 94.75 139 PRO B CA 1
ATOM 2277 C C . PRO B 1 139 ? 13.234 -19.641 -0.393 1 94.75 139 PRO B C 1
ATOM 2279 O O . PRO B 1 139 ? 13.609 -19.75 -1.564 1 94.75 139 PRO B O 1
ATOM 2282 N N . HIS B 1 140 ? 13.523 -20.594 0.503 1 94.06 140 HIS B N 1
ATOM 2283 C CA . HIS B 1 140 ? 14.352 -21.75 0.172 1 94.06 140 HIS B CA 1
ATOM 2284 C C . HIS B 1 140 ? 13.5 -22.984 -0.117 1 94.06 140 HIS B C 1
ATOM 2286 O O . HIS B 1 140 ? 14.031 -24.047 -0.465 1 94.06 140 HIS B O 1
ATOM 2292 N N . TYR B 1 141 ? 12.258 -22.875 0.032 1 95.19 141 TYR B N 1
ATOM 2293 C CA . TYR B 1 141 ? 11.375 -24.016 -0.198 1 95.19 141 TYR B CA 1
ATOM 2294 C C . TYR B 1 141 ? 10.586 -23.828 -1.491 1 95.19 141 TYR B C 1
ATOM 2296 O O . TYR B 1 141 ? 10.023 -22.766 -1.747 1 95.19 141 TYR B O 1
ATOM 2304 N N . ALA B 1 142 ? 10.5 -24.828 -2.252 1 96.25 142 ALA B N 1
ATOM 2305 C CA . ALA B 1 142 ? 9.891 -24.812 -3.578 1 96.25 142 ALA B CA 1
ATOM 2306 C C . ALA B 1 142 ? 8.406 -24.453 -3.498 1 96.25 142 ALA B C 1
ATOM 2308 O O . ALA B 1 142 ? 7.855 -23.859 -4.422 1 96.25 142 ALA B O 1
ATOM 2309 N N . HIS B 1 143 ? 7.691 -24.891 -2.387 1 97.19 143 HIS B N 1
ATOM 2310 C CA . HIS B 1 143 ? 6.258 -24.641 -2.277 1 97.19 143 HIS B CA 1
ATOM 2311 C C . HIS B 1 143 ? 5.965 -23.156 -2.094 1 97.19 143 HIS B C 1
ATOM 2313 O O . HIS B 1 143 ? 4.816 -22.734 -2.213 1 97.19 143 HIS B O 1
ATOM 2319 N N . ALA B 1 144 ? 7 -22.312 -1.83 1 97.38 144 ALA B N 1
ATOM 2320 C CA . ALA B 1 144 ? 6.824 -20.875 -1.606 1 97.38 144 ALA B CA 1
ATOM 2321 C C . ALA B 1 144 ? 7.266 -20.062 -2.828 1 97.38 144 ALA B C 1
ATOM 2323 O O . ALA B 1 144 ? 7.242 -18.844 -2.809 1 97.38 144 ALA B O 1
ATOM 2324 N N . LEU B 1 145 ? 7.691 -20.75 -3.92 1 97.62 145 LEU B N 1
ATOM 2325 C CA . LEU B 1 145 ? 8.242 -20.094 -5.102 1 97.62 145 LEU B CA 1
ATOM 2326 C C . LEU B 1 145 ? 7.324 -20.281 -6.305 1 97.62 145 LEU B C 1
ATOM 2328 O O . LEU B 1 145 ? 6.828 -21.391 -6.543 1 97.62 145 LEU B O 1
ATOM 2332 N N . TRP B 1 146 ? 7.164 -19.141 -7.031 1 98 146 TRP B N 1
ATOM 2333 C CA . TRP B 1 146 ? 6.164 -19.109 -8.094 1 98 146 TRP B CA 1
ATOM 2334 C C . TRP B 1 146 ? 6.734 -18.484 -9.359 1 98 146 TRP B C 1
ATOM 2336 O O . TRP B 1 146 ? 7.668 -17.688 -9.305 1 98 146 TRP B O 1
ATOM 2346 N N . GLU B 1 147 ? 6.238 -18.906 -10.406 1 97.44 147 GLU B N 1
ATOM 2347 C CA . GLU B 1 147 ? 6.422 -18.172 -11.656 1 97.44 147 GLU B CA 1
ATOM 2348 C C . GLU B 1 147 ? 5.09 -17.672 -12.203 1 97.44 147 GLU B C 1
ATOM 2350 O O . GLU B 1 147 ? 4.066 -18.344 -12.07 1 97.44 147 GLU B O 1
ATOM 2355 N N . ILE B 1 148 ? 5.031 -16.562 -12.719 1 96.94 148 ILE B N 1
ATOM 2356 C CA . ILE B 1 148 ? 3.932 -15.914 -13.43 1 96.94 148 ILE B CA 1
ATOM 2357 C C . ILE B 1 148 ? 4.34 -15.648 -14.875 1 96.94 148 ILE B C 1
ATOM 2359 O O . ILE B 1 148 ? 5.164 -14.773 -15.141 1 96.94 148 ILE B O 1
ATOM 2363 N N . VAL B 1 149 ? 3.756 -16.391 -15.766 1 95.44 149 VAL B N 1
ATOM 2364 C CA . VAL B 1 149 ? 4.23 -16.344 -17.141 1 95.44 149 VAL B CA 1
ATOM 2365 C C . VAL B 1 149 ? 3.043 -16.25 -18.094 1 95.44 149 VAL B C 1
ATOM 2367 O O . VAL B 1 149 ? 1.978 -16.812 -17.828 1 95.44 149 VAL B O 1
ATOM 2370 N N . PRO B 1 150 ? 3.246 -15.586 -19.25 1 94.75 150 PRO B N 1
ATOM 2371 C CA . PRO B 1 150 ? 2.15 -15.484 -20.203 1 94.75 150 PRO B CA 1
ATOM 2372 C C . PRO B 1 150 ? 1.677 -16.844 -20.703 1 94.75 150 PRO B C 1
ATOM 2374 O O . PRO B 1 150 ? 2.486 -17.766 -20.875 1 94.75 150 PRO B O 1
ATOM 2377 N N . ILE B 1 151 ? 0.363 -16.922 -20.844 1 92.19 151 ILE B N 1
ATOM 2378 C CA . ILE B 1 151 ? -0.212 -18.094 -21.469 1 92.19 151 ILE B CA 1
ATOM 2379 C C . ILE B 1 151 ? -0.107 -17.969 -22.984 1 92.19 151 ILE B C 1
ATOM 2381 O O . ILE B 1 151 ? -0.536 -16.969 -23.562 1 92.19 151 ILE B O 1
ATOM 2385 N N . ASN B 1 152 ? 0.913 -18.594 -23.656 1 73 152 ASN B N 1
ATOM 2386 C CA . ASN B 1 152 ? 1.066 -18.547 -25.109 1 73 152 ASN B CA 1
ATOM 2387 C C . ASN B 1 152 ? -0.175 -19.078 -25.812 1 73 152 ASN B C 1
ATOM 2389 O O . ASN B 1 152 ? -0.771 -20.062 -25.375 1 73 152 ASN B O 1
ATOM 2393 N N . LYS B 1 153 ? -1.096 -18.047 -26.453 1 55.59 153 LYS B N 1
ATOM 2394 C CA . LYS B 1 153 ? -2.146 -18.5 -27.359 1 55.59 153 LYS B CA 1
ATOM 2395 C C . LYS B 1 153 ? -1.646 -19.641 -28.25 1 55.59 153 LYS B C 1
ATOM 2397 O O . LYS B 1 153 ? -0.571 -19.531 -28.844 1 55.59 153 LYS B O 1
ATOM 2402 N N . VAL B 1 154 ? -2.18 -20.906 -27.906 1 41.56 154 VAL B N 1
ATOM 2403 C CA . VAL B 1 154 ? -2.07 -21.891 -28.984 1 41.56 154 VAL B CA 1
ATOM 2404 C C . VAL B 1 154 ? -2.904 -21.438 -30.188 1 41.56 154 VAL B C 1
ATOM 2406 O O . VAL B 1 154 ? -4 -20.906 -30.016 1 41.56 154 VAL B O 1
#

pLDDT: mean 93.72, std 9.8, range [41.03, 98.88]

Secondary structure (DSSP, 8-state):
-TTS--EEEEETTBTTEEEEEETTEEEEEE--TT-GGG-EEEE-TTTTTEE-TTSPBPEEEEETTTTEEEEEETTEEEEEE---TT--EEGGGEEEE----GGG-B-EEETTEEEEEEEE-SPSSP-TTPBEEEEE--TTSGGG-EEEEE----/-TTS--EEEEETTBTTEEEEEETTEEEEEE--TT-GGG-EEEE-TTTTTEE-TTSPBPEEEEETTTTEEEEEETTEEEEEE---TT--EEGGGEEEE---BGGGBB-EEETTEEEEEEEE-SPSSP-TTPBEEEEE--TTSGGG-EEEEE----